Protein AF-A0A968WK63-F1 (afdb_monomer)

Foldseek 3Di:
DDDDPPPPPPDPPVVVVVVVVLVVVLVVQLVVQLVVVVCCCVPPVVDDDDPVVSVVSSVVSSVVSVVVVVVVVVVVVVVVVVVVVVVVVVVVVVVLVVLVLCLLLDDPVVLVVLLVVLLVVCVVPPVVVSVVSVVLVCLLVVLSVVLSPPQKDWPVSLVSNLVSLQSSVCSVQVNLEAEAEPDDPVRRPDIDGRCPNVLVSCQCVQFADADPVRRWYWYWDDDPVPDTDTDTDDHGDPDGDVVSVVSVVSRQSSCVVVHPDTDDDDDDPPDPPD

Mean predicted aligned error: 13.88 Å

Secondary structure (DSSP, 8-state):
-----TTS---HHHHHHHHHHHHHHHHHHHHHHHHHHHHHIIIII-SPPPHHHHHHHHHHHHHHHHHHHHHHHHHHHHHHHHHHHHHHHHHHHHHHHHHHHHHHH---HHHHHHHHHHHHHHHHH-HHHHHHHHHHHHHHHHHHHHTTS-S-EEHHHHHHHHHHHHHHHHHHTTT-EEEEE---GGGTT-EE-TTHHHHHHHHHHHHB--BTTB-EEEEEEEETTTEEEEEE---B-SS--HHHHHHHHHHHHHHHHH-SS-------SS----

pLDDT: mean 76.32, std 12.74, range [30.25, 90.69]

Nearest PDB structures (foldseek):
  6swk-assembly1_A-2  TM=6.214E-01  e=1.872E-02  Geobacillus stearothermophilus
  6swj-assembly1_A-2  TM=5.484E-01  e=1.011E-02  Geobacillus stearothermophilus

Structure (mmCIF, N/CA/C/O backbone):
data_AF-A0A968WK63-F1
#
_entry.id   AF-A0A968WK63-F1
#
loop_
_atom_site.group_PDB
_atom_site.id
_atom_site.type_symbol
_atom_site.label_atom_id
_atom_site.label_alt_id
_atom_site.label_comp_id
_atom_site.label_asym_id
_atom_site.label_entity_id
_atom_site.label_seq_id
_atom_site.pdbx_PDB_ins_code
_atom_site.Cartn_x
_atom_site.Cartn_y
_atom_site.Cartn_z
_atom_site.occupancy
_atom_site.B_iso_or_equiv
_atom_site.auth_seq_id
_atom_site.auth_comp_id
_atom_site.auth_asym_id
_atom_site.auth_atom_id
_atom_site.pdbx_PDB_model_num
ATOM 1 N N . LEU A 1 1 ? 14.638 28.463 -5.932 1.00 30.88 1 LEU A N 1
ATOM 2 C CA . LEU A 1 1 ? 14.275 27.212 -6.631 1.00 30.88 1 LEU A CA 1
ATOM 3 C C . LEU A 1 1 ? 14.606 27.402 -8.107 1.00 30.88 1 LEU A C 1
ATOM 5 O O . LEU A 1 1 ? 13.917 28.158 -8.778 1.00 30.88 1 LEU A O 1
ATOM 9 N N . ILE A 1 2 ? 15.731 26.855 -8.572 1.00 32.09 2 ILE A N 1
ATOM 10 C CA . ILE A 1 2 ? 16.158 26.968 -9.974 1.00 32.09 2 ILE A CA 1
ATOM 11 C C . ILE A 1 2 ? 15.624 25.726 -10.682 1.00 32.09 2 ILE A C 1
ATOM 13 O O . ILE A 1 2 ? 16.137 24.630 -10.482 1.00 32.09 2 ILE A O 1
ATOM 17 N N . VAL A 1 3 ? 14.548 25.894 -11.446 1.00 34.84 3 VAL A N 1
ATOM 18 C CA . VAL A 1 3 ? 13.986 24.839 -12.294 1.00 34.84 3 VAL A CA 1
ATOM 19 C C . VAL A 1 3 ? 14.767 24.865 -13.605 1.00 34.84 3 VAL A C 1
ATOM 21 O O . VAL A 1 3 ? 14.648 25.805 -14.390 1.00 34.84 3 VAL A O 1
ATOM 24 N N . THR A 1 4 ? 15.630 23.874 -13.817 1.00 37.16 4 THR A N 1
ATOM 25 C CA . THR A 1 4 ? 16.412 23.729 -15.047 1.00 37.16 4 THR A CA 1
ATOM 26 C C . THR A 1 4 ? 15.510 23.276 -16.200 1.00 37.16 4 THR A C 1
ATOM 28 O O . THR A 1 4 ? 14.956 22.181 -16.206 1.00 37.16 4 THR A O 1
ATOM 31 N N . LEU A 1 5 ? 15.382 24.140 -17.208 1.00 44.47 5 LEU A N 1
ATOM 32 C CA . LEU A 1 5 ? 14.623 23.960 -18.455 1.00 44.47 5 LEU A CA 1
ATOM 33 C C . LEU A 1 5 ? 15.388 23.127 -19.509 1.00 44.47 5 LEU A C 1
ATOM 35 O O . LEU A 1 5 ? 15.258 23.360 -20.706 1.00 44.47 5 LEU A O 1
ATOM 39 N N . ASP A 1 6 ? 16.208 22.162 -19.089 1.00 43.03 6 ASP A N 1
ATOM 40 C CA . ASP A 1 6 ? 17.199 21.535 -19.985 1.00 43.03 6 ASP A CA 1
ATOM 41 C C . ASP A 1 6 ? 16.683 20.286 -20.732 1.00 43.03 6 ASP A C 1
ATOM 43 O O . ASP A 1 6 ? 17.389 19.680 -21.531 1.00 43.03 6 ASP A O 1
ATOM 47 N N . LYS A 1 7 ? 15.421 19.882 -20.517 1.00 41.75 7 LYS A N 1
ATOM 48 C CA . LYS A 1 7 ? 14.860 18.646 -21.107 1.00 41.75 7 LYS A CA 1
ATOM 49 C C . LYS A 1 7 ? 13.927 18.825 -22.310 1.00 41.75 7 LYS A C 1
ATOM 51 O O . LYS A 1 7 ? 13.413 17.830 -22.811 1.00 41.75 7 LYS A O 1
ATOM 56 N N . LEU A 1 8 ? 13.725 20.045 -22.819 1.00 40.66 8 LEU A N 1
ATOM 57 C CA . LEU A 1 8 ? 12.784 20.301 -23.930 1.00 40.66 8 LEU A CA 1
ATOM 58 C C . LEU A 1 8 ? 13.423 20.700 -25.269 1.00 40.66 8 LEU A C 1
ATOM 60 O O . LEU A 1 8 ? 12.706 20.912 -26.245 1.00 40.66 8 LEU A O 1
ATOM 64 N N . GLN A 1 9 ? 14.753 20.722 -25.379 1.00 43.16 9 GLN A N 1
ATOM 65 C CA . GLN A 1 9 ? 15.425 20.797 -26.680 1.00 43.16 9 GLN A CA 1
ATOM 66 C C . GLN A 1 9 ? 15.787 19.393 -27.167 1.00 43.16 9 GLN A C 1
ATOM 68 O O . GLN A 1 9 ? 16.949 18.998 -27.191 1.00 43.16 9 GLN A O 1
ATOM 73 N N . VAL A 1 10 ? 14.778 18.628 -27.591 1.00 47.03 10 VAL A N 1
ATOM 74 C CA . VAL A 1 10 ? 15.002 17.419 -28.395 1.00 47.03 10 VAL A CA 1
ATOM 75 C C . VAL A 1 10 ? 15.554 17.851 -29.762 1.00 47.03 10 VAL A C 1
ATOM 77 O O . VAL A 1 10 ? 14.833 18.080 -30.727 1.00 47.03 10 VAL A O 1
ATOM 80 N N . ASP A 1 11 ? 16.870 18.047 -29.808 1.00 52.66 11 ASP A N 1
ATOM 81 C CA . ASP A 1 11 ? 17.770 17.459 -30.795 1.00 52.66 11 ASP A CA 1
ATOM 82 C C . ASP A 1 11 ? 17.414 17.596 -32.292 1.00 52.66 11 ASP A C 1
ATOM 84 O O . ASP A 1 11 ? 17.740 16.714 -33.093 1.00 52.66 11 ASP A O 1
ATOM 88 N N . ARG A 1 12 ? 16.869 18.739 -32.739 1.00 52.25 12 ARG A N 1
ATOM 89 C CA . ARG A 1 12 ? 16.806 19.057 -34.187 1.00 52.25 12 ARG A CA 1
ATOM 90 C C . ARG A 1 12 ? 18.184 18.956 -34.864 1.00 52.25 12 ARG A C 1
ATOM 92 O O . ARG A 1 12 ? 18.275 18.577 -36.027 1.00 52.25 12 ARG A O 1
ATOM 99 N N . LEU A 1 13 ? 19.262 19.213 -34.117 1.00 52.59 13 LEU A N 1
ATOM 100 C CA . LEU A 1 13 ? 20.642 19.057 -34.585 1.00 52.59 13 LEU A CA 1
ATOM 101 C C . LEU A 1 13 ? 21.092 17.585 -34.693 1.00 52.59 13 LEU A C 1
ATOM 103 O O . LEU A 1 13 ? 21.887 17.271 -35.578 1.00 52.59 13 LEU A O 1
ATOM 107 N N . LYS A 1 14 ? 20.585 16.650 -33.866 1.00 55.16 14 LYS A N 1
ATOM 108 C CA . LYS A 1 14 ? 20.925 15.215 -34.013 1.00 55.16 14 LYS A CA 1
ATOM 109 C C . LYS A 1 14 ? 20.165 14.559 -35.164 1.00 55.16 14 LYS A C 1
ATOM 111 O O . LYS A 1 14 ? 20.712 13.652 -35.786 1.00 55.16 14 LYS A O 1
ATOM 116 N N . ALA A 1 15 ? 18.969 15.051 -35.497 1.00 58.28 15 ALA A N 1
ATOM 117 C CA . ALA A 1 15 ? 18.207 14.575 -36.652 1.00 58.28 15 ALA A CA 1
ATOM 118 C C . ALA A 1 15 ? 18.953 14.784 -37.984 1.00 58.28 15 ALA A C 1
ATOM 120 O O . ALA A 1 15 ? 18.839 13.944 -38.867 1.00 58.28 15 ALA A O 1
ATOM 121 N N . TYR A 1 16 ? 19.764 15.846 -38.109 1.00 62.69 16 TYR A N 1
ATOM 122 C CA . TYR A 1 16 ? 20.596 16.092 -39.298 1.00 62.69 16 TYR A CA 1
ATOM 123 C C . TYR A 1 16 ? 21.956 15.371 -39.258 1.00 62.69 16 TYR A C 1
ATOM 125 O O . TYR A 1 16 ? 22.542 15.082 -40.299 1.00 62.69 16 TYR A O 1
ATOM 133 N N . ARG A 1 17 ? 22.463 15.018 -38.068 1.00 69.00 17 ARG A N 1
ATOM 134 C CA . ARG A 1 17 ? 23.754 14.319 -37.921 1.00 69.00 17 ARG A CA 1
ATOM 135 C C . ARG A 1 17 ? 23.750 12.911 -38.510 1.00 69.00 17 ARG A C 1
ATOM 137 O O . ARG A 1 17 ? 24.723 12.535 -39.151 1.00 69.00 17 ARG A O 1
ATOM 144 N N . ILE A 1 18 ? 22.671 12.158 -38.308 1.00 70.69 18 ILE A N 1
ATOM 145 C CA . ILE A 1 18 ? 22.546 10.777 -38.794 1.00 70.69 18 ILE A CA 1
ATOM 146 C C . ILE A 1 18 ? 22.539 10.711 -40.336 1.00 70.69 18 ILE A C 1
ATOM 148 O O . ILE A 1 18 ? 23.391 10.013 -40.884 1.00 70.69 18 ILE A O 1
ATOM 152 N N . PRO A 1 19 ? 21.681 11.456 -41.068 1.00 70.06 19 PRO A N 1
ATOM 153 C CA . PRO A 1 19 ? 21.727 11.457 -42.529 1.00 70.06 19 PRO A CA 1
ATOM 154 C C . PRO A 1 19 ? 23.043 12.029 -43.068 1.00 70.06 19 PRO A C 1
ATOM 156 O O . PRO A 1 19 ? 23.573 11.501 -44.042 1.00 70.06 19 PRO A O 1
ATOM 159 N N . ALA A 1 20 ? 23.629 13.039 -42.414 1.00 75.31 20 ALA A N 1
ATOM 160 C CA . ALA A 1 20 ? 24.934 13.567 -42.809 1.00 75.31 20 ALA A CA 1
ATOM 161 C C . ALA A 1 20 ? 26.051 12.516 -42.681 1.00 75.31 20 ALA A C 1
ATOM 163 O O . ALA A 1 20 ? 26.860 12.371 -43.594 1.00 75.31 20 ALA A O 1
ATOM 164 N N . GLN A 1 21 ? 26.077 11.740 -41.592 1.00 76.50 21 GLN A N 1
ATOM 165 C CA . GLN A 1 21 ? 27.038 10.647 -41.420 1.00 76.50 21 GLN A CA 1
ATOM 166 C C . GLN A 1 21 ? 26.878 9.567 -42.495 1.00 76.50 21 GLN A C 1
ATOM 168 O O . GLN A 1 21 ? 27.887 9.096 -43.002 1.00 76.50 21 GLN A O 1
ATOM 173 N N . ILE A 1 22 ? 25.646 9.235 -42.893 1.00 70.81 22 ILE A N 1
ATOM 174 C CA . ILE A 1 22 ? 25.362 8.239 -43.942 1.00 70.81 22 ILE A CA 1
ATOM 175 C C . ILE A 1 22 ? 25.876 8.700 -45.306 1.00 70.81 22 ILE A C 1
ATOM 177 O O . ILE A 1 22 ? 26.517 7.936 -46.026 1.00 70.81 22 ILE A O 1
ATOM 181 N N . VAL A 1 23 ? 25.622 9.958 -45.667 1.00 75.06 23 VAL A N 1
ATOM 182 C CA . VAL A 1 23 ? 26.120 10.511 -46.934 1.00 75.06 23 VAL A CA 1
ATOM 183 C C . VAL A 1 23 ? 27.648 10.501 -46.942 1.00 75.06 23 VAL A C 1
ATOM 185 O O . VAL A 1 23 ? 28.255 10.099 -47.930 1.00 75.06 23 VAL A O 1
ATOM 188 N N . ILE A 1 24 ? 28.276 10.866 -45.822 1.00 80.88 24 ILE A N 1
ATOM 189 C CA . ILE A 1 24 ? 29.735 10.875 -45.688 1.00 80.88 24 ILE A CA 1
ATOM 190 C C . ILE A 1 24 ? 30.312 9.455 -45.787 1.00 80.88 24 ILE A C 1
ATOM 192 O O . ILE A 1 24 ? 31.234 9.237 -46.569 1.00 80.88 24 ILE A O 1
ATOM 196 N N . THR A 1 25 ? 29.774 8.472 -45.057 1.00 77.69 25 THR A N 1
ATOM 197 C CA . THR A 1 25 ? 30.276 7.087 -45.100 1.00 77.69 25 THR A CA 1
ATOM 198 C C . THR A 1 25 ? 30.035 6.437 -46.459 1.00 77.69 25 THR A C 1
ATOM 200 O O . THR A 1 25 ? 30.922 5.750 -46.967 1.00 77.69 25 THR A O 1
ATOM 203 N N . SER A 1 26 ? 28.892 6.708 -47.094 1.00 74.00 26 SER A N 1
ATOM 204 C CA . SER A 1 26 ? 28.601 6.241 -48.449 1.00 74.00 26 SER A CA 1
ATOM 205 C C . SER A 1 26 ? 29.580 6.842 -49.462 1.00 74.00 26 SER A C 1
ATOM 207 O O . SER A 1 26 ? 30.178 6.095 -50.235 1.00 74.00 26 SER A O 1
ATOM 209 N N . CYS A 1 27 ? 29.828 8.156 -49.419 1.00 77.12 27 CYS A N 1
ATOM 210 C CA . CYS A 1 27 ? 30.809 8.814 -50.289 1.00 77.12 27 CYS A CA 1
ATOM 211 C C . CYS A 1 27 ? 32.229 8.268 -50.087 1.00 77.12 27 CYS A C 1
ATOM 213 O O . CYS A 1 27 ? 32.928 8.006 -51.065 1.00 77.12 27 CYS A O 1
ATOM 215 N N . ILE A 1 28 ? 32.643 8.045 -48.834 1.00 81.56 28 ILE A N 1
ATOM 216 C CA . ILE A 1 28 ? 33.957 7.467 -48.516 1.00 81.56 28 ILE A CA 1
ATOM 217 C C . ILE A 1 28 ? 34.064 6.035 -49.056 1.00 81.56 28 ILE A C 1
ATOM 219 O O . ILE A 1 28 ? 35.080 5.689 -49.656 1.00 81.56 28 ILE A O 1
ATOM 223 N N . SER A 1 29 ? 33.020 5.215 -48.893 1.00 75.88 29 SER A N 1
ATOM 224 C CA . SER A 1 29 ? 33.020 3.827 -49.373 1.00 75.88 29 SER A CA 1
ATOM 225 C C . SER A 1 29 ? 33.127 3.736 -50.899 1.00 75.88 29 SER A C 1
ATOM 227 O O . SER A 1 29 ? 33.959 2.991 -51.409 1.00 75.88 29 SER A O 1
ATOM 229 N N . VAL A 1 30 ? 32.367 4.558 -51.632 1.00 76.25 30 VAL A N 1
ATOM 230 C CA . VAL A 1 30 ? 32.420 4.613 -53.101 1.00 76.25 30 VAL A CA 1
ATOM 231 C C . VAL A 1 30 ? 33.777 5.140 -53.573 1.00 76.25 30 VAL A C 1
ATOM 233 O O . VAL A 1 30 ? 34.368 4.578 -54.494 1.00 76.25 30 VAL A O 1
ATOM 236 N N . GLY A 1 31 ? 34.316 6.170 -52.910 1.00 78.69 31 GLY A N 1
ATOM 237 C CA . GLY A 1 31 ? 35.642 6.710 -53.214 1.00 78.69 31 GLY A CA 1
ATOM 238 C C . GLY A 1 31 ? 36.759 5.678 -53.037 1.00 78.69 31 GLY A C 1
ATOM 239 O O . GLY A 1 31 ? 37.590 5.516 -53.929 1.00 78.69 31 GLY A O 1
ATOM 240 N N . LEU A 1 32 ? 36.749 4.927 -51.930 1.00 80.56 32 LEU A N 1
ATOM 241 C CA . LEU A 1 32 ? 37.717 3.854 -51.676 1.00 80.56 32 LEU A CA 1
ATOM 242 C C . LEU A 1 32 ? 37.637 2.739 -52.723 1.00 80.56 32 LEU A C 1
ATOM 244 O O . LEU A 1 32 ? 38.673 2.263 -53.185 1.00 80.56 32 LEU A O 1
ATOM 248 N N . VAL A 1 33 ? 36.427 2.352 -53.132 1.00 75.56 33 VAL A N 1
ATOM 249 C CA . VAL A 1 33 ? 36.215 1.328 -54.166 1.00 75.56 33 VAL A CA 1
ATOM 250 C C . VAL A 1 33 ? 36.764 1.782 -55.521 1.00 75.56 33 VAL A C 1
ATOM 252 O O . VAL A 1 33 ? 37.459 1.012 -56.181 1.00 75.56 33 VAL A O 1
ATOM 255 N N . LEU A 1 34 ? 36.517 3.033 -55.924 1.00 75.38 34 LEU A N 1
ATOM 256 C CA . LEU A 1 34 ? 37.029 3.581 -57.186 1.00 75.38 34 LEU A CA 1
ATOM 257 C C . LEU A 1 34 ? 38.561 3.669 -57.202 1.00 75.38 34 LEU A C 1
ATOM 259 O O . LEU A 1 34 ? 39.189 3.315 -58.200 1.00 75.38 34 LEU A O 1
ATOM 263 N N . ILE A 1 35 ? 39.168 4.094 -56.089 1.00 79.50 35 ILE A N 1
ATOM 264 C CA . ILE A 1 35 ? 40.629 4.132 -55.937 1.00 79.50 35 ILE A CA 1
ATOM 265 C C . ILE A 1 35 ? 41.205 2.710 -55.997 1.00 79.50 35 ILE A C 1
ATOM 267 O O . ILE A 1 35 ? 42.174 2.475 -56.717 1.00 79.50 35 ILE A O 1
ATOM 271 N N . GLY A 1 36 ? 40.587 1.753 -55.298 1.00 77.06 36 GLY A N 1
ATOM 272 C CA . GLY A 1 36 ? 40.996 0.347 -55.314 1.00 77.06 36 GLY A CA 1
ATOM 273 C C . GLY A 1 36 ? 40.916 -0.280 -56.707 1.00 77.06 36 GLY A C 1
ATOM 274 O O . GLY A 1 36 ? 41.866 -0.930 -57.137 1.00 77.06 36 GLY A O 1
ATOM 275 N N . LEU A 1 37 ? 39.830 -0.024 -57.446 1.00 73.44 37 LEU A N 1
ATOM 276 C CA . LEU A 1 37 ? 39.678 -0.452 -58.841 1.00 73.44 37 LEU A CA 1
ATOM 277 C C . LEU A 1 37 ? 40.750 0.174 -59.740 1.00 73.44 37 LEU A C 1
ATOM 279 O O . LEU A 1 37 ? 41.368 -0.538 -60.526 1.00 73.44 37 LEU A O 1
ATOM 283 N N . SER A 1 38 ? 41.012 1.476 -59.596 1.00 72.25 38 SER A N 1
ATOM 284 C CA . SER A 1 38 ? 42.045 2.177 -60.369 1.00 72.25 38 SER A CA 1
ATOM 285 C C . SER A 1 38 ? 43.430 1.551 -60.167 1.00 72.25 38 SER A C 1
ATOM 287 O O . SER A 1 38 ? 44.111 1.213 -61.136 1.00 72.25 38 SER A O 1
ATOM 289 N N . ILE A 1 39 ? 43.810 1.292 -58.910 1.00 76.44 39 ILE A N 1
ATOM 290 C CA . ILE A 1 39 ? 45.082 0.644 -58.565 1.00 76.44 39 ILE A CA 1
ATOM 291 C C . ILE A 1 39 ? 45.129 -0.790 -59.105 1.00 76.44 39 ILE A C 1
ATOM 293 O O . ILE A 1 39 ? 46.132 -1.186 -59.695 1.00 76.44 39 ILE A O 1
ATOM 297 N N . TYR A 1 40 ? 44.051 -1.563 -58.942 1.00 74.56 40 TYR A N 1
ATOM 298 C CA . TYR A 1 40 ? 43.975 -2.948 -59.410 1.00 74.56 40 TYR A CA 1
ATOM 299 C C . TYR A 1 40 ? 44.155 -3.053 -60.930 1.00 74.56 40 TYR A C 1
ATOM 301 O O . TYR A 1 40 ? 44.975 -3.841 -61.402 1.00 74.56 40 TYR A O 1
ATOM 309 N N . PHE A 1 41 ? 43.451 -2.224 -61.702 1.00 70.69 41 PHE A N 1
ATOM 310 C CA . PHE A 1 41 ? 43.567 -2.227 -63.159 1.00 70.69 41 P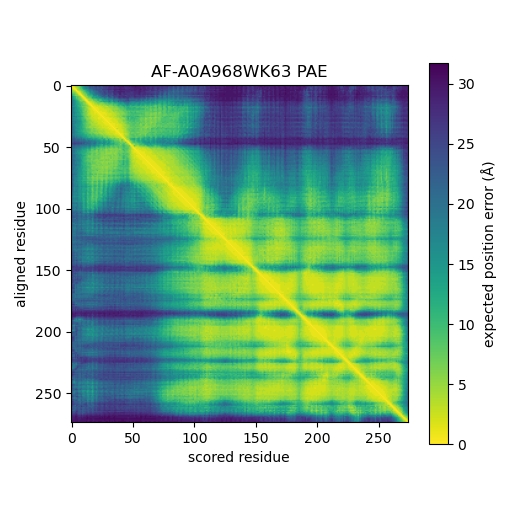HE A CA 1
ATOM 311 C C . PHE A 1 41 ? 44.934 -1.723 -63.642 1.00 70.69 41 PHE A C 1
ATOM 313 O O . PHE A 1 41 ? 45.526 -2.333 -64.535 1.00 70.69 41 PHE A O 1
ATOM 320 N N . GLN A 1 42 ? 45.471 -0.669 -63.017 1.00 70.38 42 GLN A N 1
ATOM 321 C CA . GLN A 1 42 ? 46.762 -0.094 -63.394 1.00 70.38 42 GLN A CA 1
ATOM 322 C C . GLN A 1 42 ? 47.942 -1.028 -63.079 1.00 70.38 42 GLN A C 1
ATOM 324 O O . GLN A 1 42 ? 48.847 -1.149 -63.902 1.00 70.38 42 GLN A O 1
ATOM 329 N N . TYR A 1 43 ? 47.941 -1.692 -61.917 1.00 71.94 43 TYR A N 1
ATOM 330 C CA . TYR A 1 43 ? 49.080 -2.500 -61.460 1.00 71.94 43 TYR A CA 1
ATOM 331 C C . TYR A 1 43 ? 48.961 -4.000 -61.751 1.00 71.94 43 TYR A C 1
ATOM 333 O O . TYR A 1 43 ? 49.985 -4.638 -61.978 1.00 71.94 43 TYR A O 1
ATOM 341 N N . SER A 1 44 ? 47.756 -4.584 -61.741 1.00 67.38 44 SER A N 1
ATOM 342 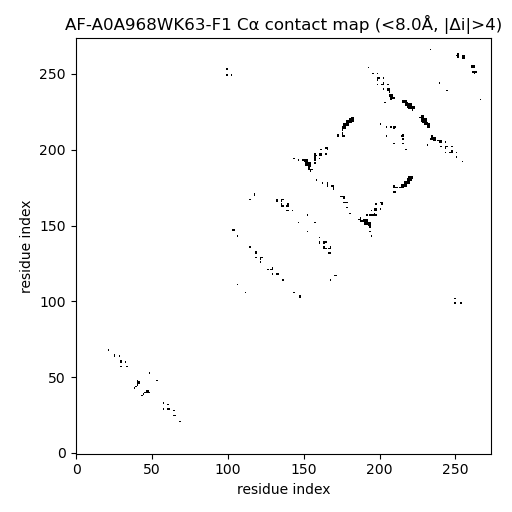C CA . SER A 1 44 ? 47.591 -6.043 -61.866 1.00 67.38 44 SER A CA 1
ATOM 343 C C . SER A 1 44 ? 47.308 -6.517 -63.290 1.00 67.38 44 SER A C 1
ATOM 345 O O . SER A 1 44 ? 47.658 -7.647 -63.619 1.00 67.38 44 SER A O 1
ATOM 347 N N . LEU A 1 45 ? 46.644 -5.702 -64.114 1.00 63.81 45 LEU A N 1
ATOM 348 C CA . LEU A 1 45 ? 46.192 -6.099 -65.456 1.00 63.81 45 LEU A CA 1
ATOM 349 C C . LEU A 1 45 ? 46.909 -5.349 -66.585 1.00 63.81 45 LEU A C 1
ATOM 351 O O . LEU A 1 45 ? 46.912 -5.836 -67.711 1.00 63.81 45 LEU A O 1
ATOM 355 N N . GLY A 1 46 ? 47.523 -4.192 -66.310 1.00 61.59 46 GLY A N 1
ATOM 356 C CA . GLY A 1 46 ? 48.256 -3.407 -67.313 1.00 61.59 46 GLY A CA 1
ATOM 357 C C . GLY A 1 46 ? 47.373 -2.804 -68.418 1.00 61.59 46 GLY A C 1
ATOM 358 O O . GLY A 1 46 ? 47.897 -2.322 -69.420 1.00 61.59 46 GLY A O 1
ATOM 359 N N . PHE A 1 47 ? 46.047 -2.811 -68.239 1.00 63.94 47 PHE A N 1
ATOM 360 C CA . PHE A 1 47 ? 45.052 -2.261 -69.163 1.00 63.94 47 PHE A CA 1
ATOM 361 C C . PHE A 1 47 ? 44.213 -1.175 -68.482 1.00 63.94 47 PHE A C 1
ATOM 363 O O . PHE A 1 47 ? 43.912 -1.260 -67.292 1.00 63.94 47 PHE A O 1
ATOM 370 N N . SER A 1 48 ? 43.784 -0.172 -69.256 1.00 62.94 48 SER A N 1
ATOM 371 C CA . SER A 1 48 ? 42.759 0.773 -68.807 1.00 62.94 48 SER A CA 1
ATOM 372 C C . SER A 1 48 ? 41.379 0.108 -68.920 1.00 62.94 48 SER A C 1
ATOM 374 O O . SER A 1 48 ? 41.065 -0.436 -69.984 1.00 62.94 48 SER A O 1
ATOM 376 N N . PRO A 1 49 ? 40.563 0.102 -67.854 1.00 63.59 49 PRO A N 1
ATOM 377 C CA . PRO A 1 49 ? 39.240 -0.501 -67.895 1.00 63.59 49 PRO A CA 1
ATOM 378 C C . PRO A 1 49 ? 38.345 0.240 -68.894 1.00 63.59 49 PRO A C 1
ATOM 380 O O . PRO A 1 49 ? 38.325 1.471 -68.941 1.00 63.59 49 PRO A O 1
ATOM 383 N N . SER A 1 50 ? 37.583 -0.513 -69.692 1.00 70.50 50 SER A N 1
ATOM 384 C CA . SER A 1 50 ? 36.574 0.071 -70.581 1.00 70.50 50 SER A CA 1
ATOM 385 C C . SER A 1 50 ? 35.542 0.836 -69.751 1.00 70.50 50 SER A C 1
ATOM 387 O O . SER A 1 50 ? 35.134 0.368 -68.685 1.00 70.50 50 SER A O 1
ATOM 389 N N . SER A 1 51 ? 35.083 1.993 -70.240 1.00 71.44 51 SER A N 1
ATOM 390 C CA . SER A 1 51 ? 34.146 2.868 -69.518 1.00 71.44 51 SER A CA 1
ATOM 391 C C . SER A 1 51 ? 32.889 2.130 -69.043 1.00 71.44 51 SER A C 1
ATOM 393 O O . SER A 1 51 ? 32.345 2.457 -67.993 1.00 71.44 51 SER A O 1
ATOM 395 N N . LEU A 1 52 ? 32.463 1.099 -69.778 1.00 74.19 52 LEU A N 1
ATOM 396 C CA . LEU A 1 52 ? 31.291 0.284 -69.458 1.00 74.19 52 LEU A CA 1
ATOM 397 C C . LEU A 1 52 ? 31.515 -0.603 -68.216 1.00 74.19 52 LEU A C 1
ATOM 399 O O . LEU A 1 52 ? 30.663 -0.644 -67.336 1.00 74.19 52 LEU A O 1
ATOM 403 N N . GLN A 1 53 ? 32.696 -1.215 -68.076 1.00 75.25 53 GLN A N 1
ATOM 404 C CA . GLN A 1 53 ? 33.033 -2.067 -66.924 1.00 75.25 53 GLN A CA 1
ATOM 405 C C . GLN A 1 53 ? 33.145 -1.254 -65.629 1.00 75.25 53 GLN A C 1
ATOM 407 O O . GLN A 1 53 ? 32.688 -1.691 -64.575 1.00 75.25 53 GLN A O 1
ATOM 412 N N . ILE A 1 54 ? 33.706 -0.040 -65.700 1.00 74.19 54 ILE A N 1
ATOM 413 C CA . ILE A 1 54 ? 33.779 0.870 -64.545 1.00 74.19 54 ILE A CA 1
ATOM 414 C C . ILE A 1 54 ? 32.369 1.198 -64.044 1.00 74.19 54 ILE A C 1
ATOM 416 O O . ILE A 1 54 ? 32.124 1.190 -62.836 1.00 74.19 54 ILE A O 1
ATOM 420 N N . VAL A 1 55 ? 31.436 1.459 -64.963 1.00 77.62 55 VAL A N 1
ATOM 421 C CA . VAL A 1 55 ? 30.041 1.767 -64.630 1.00 77.62 55 VAL A CA 1
ATOM 422 C C . VAL A 1 55 ? 29.345 0.561 -63.994 1.00 77.62 55 VAL A C 1
ATOM 424 O O . VAL A 1 55 ? 28.715 0.727 -62.952 1.00 77.62 55 VAL A O 1
ATOM 427 N N . GLU A 1 56 ? 29.508 -0.647 -64.539 1.00 79.94 56 GLU A N 1
ATOM 428 C CA . GLU A 1 56 ? 28.929 -1.876 -63.969 1.00 79.94 56 GLU A CA 1
ATOM 429 C C . GLU A 1 56 ? 29.409 -2.136 -62.535 1.00 79.94 56 GLU A C 1
ATOM 431 O O . GLU A 1 56 ? 28.588 -2.305 -61.628 1.00 79.94 56 GLU A O 1
ATOM 436 N N . PHE A 1 57 ? 30.725 -2.088 -62.292 1.00 77.19 57 PHE A N 1
ATOM 437 C CA . PHE A 1 57 ? 31.270 -2.259 -60.943 1.00 77.19 57 PHE A CA 1
ATOM 438 C C . PHE A 1 57 ? 30.787 -1.161 -59.993 1.00 77.19 57 PHE A C 1
ATOM 440 O O . PHE A 1 57 ? 30.378 -1.453 -58.869 1.00 77.19 57 PHE A O 1
ATOM 447 N N . THR A 1 58 ? 30.765 0.094 -60.449 1.00 77.19 58 THR A N 1
ATOM 448 C CA . THR A 1 58 ? 30.291 1.221 -59.632 1.00 77.19 58 THR A CA 1
ATOM 449 C C . THR A 1 58 ? 28.837 1.028 -59.204 1.00 77.19 58 THR A C 1
ATOM 451 O O . THR A 1 58 ? 28.514 1.248 -58.038 1.00 77.19 58 THR A O 1
ATOM 454 N N . ILE A 1 59 ? 27.967 0.560 -60.105 1.00 81.75 59 ILE A N 1
ATOM 455 C CA . ILE A 1 59 ? 26.556 0.291 -59.797 1.00 81.75 59 ILE A CA 1
ATOM 456 C C . ILE A 1 59 ? 26.428 -0.840 -58.768 1.00 81.75 59 ILE A C 1
ATOM 458 O O . ILE A 1 59 ? 25.705 -0.679 -57.784 1.00 81.75 59 ILE A O 1
ATOM 462 N N . ILE A 1 60 ? 27.151 -1.952 -58.939 1.00 83.75 60 ILE A N 1
ATOM 463 C CA . ILE A 1 60 ? 27.096 -3.098 -58.011 1.00 83.75 60 ILE A CA 1
ATOM 464 C C . ILE A 1 60 ? 27.516 -2.683 -56.593 1.00 83.75 60 ILE A C 1
ATOM 466 O O . ILE A 1 60 ? 26.828 -3.001 -55.616 1.00 83.75 60 ILE A O 1
ATOM 470 N N . PHE A 1 61 ? 28.617 -1.939 -56.461 1.00 77.62 61 PHE A N 1
ATOM 471 C CA . PHE A 1 61 ? 29.097 -1.481 -55.157 1.00 77.62 61 PHE A CA 1
ATOM 472 C C . PHE A 1 61 ? 28.186 -0.424 -54.532 1.00 77.62 61 PHE A C 1
ATOM 474 O O . PHE A 1 61 ? 27.972 -0.458 -53.321 1.00 77.62 61 PHE A O 1
ATOM 481 N N . LEU A 1 62 ? 27.589 0.461 -55.336 1.00 78.81 62 LEU A N 1
ATOM 482 C CA . LEU A 1 62 ? 26.623 1.449 -54.855 1.00 78.81 62 LEU A CA 1
ATOM 483 C C . LEU A 1 62 ? 25.364 0.768 -54.306 1.00 78.81 62 LEU A C 1
ATOM 485 O O . LEU A 1 62 ? 24.923 1.097 -53.205 1.00 78.81 62 LEU A O 1
ATOM 489 N N . VAL A 1 63 ? 24.826 -0.227 -55.018 1.00 83.56 63 VAL A N 1
ATOM 490 C CA . VAL A 1 63 ? 23.664 -1.009 -54.561 1.00 83.56 63 VAL A CA 1
ATOM 491 C C . VAL A 1 63 ? 23.990 -1.784 -53.283 1.00 83.56 63 VAL A C 1
ATOM 493 O O . VAL A 1 63 ? 23.200 -1.780 -52.339 1.00 83.56 63 VAL A O 1
ATOM 496 N N . THR A 1 64 ? 25.171 -2.399 -53.207 1.00 82.50 64 THR A N 1
ATOM 497 C CA . THR A 1 64 ? 25.600 -3.157 -52.019 1.00 82.50 64 THR A CA 1
ATOM 498 C C . THR A 1 64 ? 25.785 -2.243 -50.804 1.00 82.50 64 THR A C 1
ATOM 500 O O . THR A 1 64 ? 25.311 -2.559 -49.712 1.00 82.50 64 THR A O 1
ATOM 503 N N . ALA A 1 65 ? 26.409 -1.074 -50.985 1.00 79.44 65 ALA A N 1
ATOM 504 C CA . ALA A 1 65 ? 26.555 -0.070 -49.933 1.00 79.44 65 ALA A CA 1
ATOM 505 C C . ALA A 1 65 ? 25.194 0.472 -49.474 1.00 79.44 65 ALA A C 1
ATOM 507 O O . ALA A 1 65 ? 24.967 0.649 -48.276 1.00 79.44 65 ALA A O 1
ATOM 508 N N . PHE A 1 66 ? 24.265 0.694 -50.406 1.00 80.88 66 PHE A N 1
ATOM 509 C CA . PHE A 1 66 ? 22.908 1.117 -50.081 1.00 80.88 66 PHE A CA 1
ATOM 510 C C . PHE A 1 66 ? 22.174 0.066 -49.236 1.00 80.88 66 PHE A C 1
ATOM 512 O O . PHE A 1 66 ? 21.653 0.397 -48.171 1.00 80.88 66 PHE A O 1
ATOM 519 N N . LEU A 1 67 ? 22.203 -1.207 -49.646 1.00 84.88 67 LEU A N 1
ATOM 520 C CA . LEU A 1 67 ? 21.595 -2.309 -48.892 1.00 84.88 67 LEU A CA 1
ATOM 521 C C . LEU A 1 67 ? 22.188 -2.446 -47.484 1.00 84.88 67 LEU A C 1
ATOM 523 O O . LEU A 1 67 ? 21.438 -2.595 -46.519 1.00 84.88 67 LEU A O 1
ATOM 527 N N . TYR A 1 68 ? 23.513 -2.332 -47.344 1.00 84.56 68 TYR A N 1
ATOM 528 C CA . TYR A 1 68 ? 24.174 -2.357 -46.038 1.00 84.56 68 TYR A CA 1
ATOM 529 C C . TYR A 1 68 ? 23.677 -1.232 -45.118 1.00 84.56 68 TYR A C 1
ATOM 531 O O . TYR A 1 68 ? 23.346 -1.483 -43.959 1.00 84.56 68 TYR A O 1
ATOM 539 N N . ASN A 1 69 ? 23.564 -0.003 -45.634 1.00 80.50 69 ASN A N 1
ATOM 540 C CA . ASN A 1 69 ? 23.063 1.135 -44.858 1.00 80.50 69 ASN A CA 1
ATOM 541 C C . ASN A 1 69 ? 21.601 0.944 -44.426 1.00 80.50 69 ASN A C 1
ATOM 543 O O . ASN A 1 69 ? 21.264 1.233 -43.277 1.00 80.50 69 ASN A O 1
ATOM 547 N N . VAL A 1 70 ? 20.745 0.425 -45.315 1.00 83.62 70 VAL A N 1
ATOM 548 C CA . VAL A 1 70 ? 19.337 0.136 -44.996 1.00 83.62 70 VAL A CA 1
ATOM 549 C C . VAL A 1 70 ? 19.232 -0.913 -43.886 1.00 83.62 70 VAL A C 1
ATOM 551 O O . VAL A 1 70 ? 18.510 -0.699 -42.911 1.00 83.62 70 VAL A O 1
ATOM 554 N N . LEU A 1 71 ? 19.987 -2.013 -43.982 1.00 85.50 71 LEU A N 1
ATOM 555 C CA . LEU A 1 71 ? 19.993 -3.069 -42.963 1.00 85.50 71 LEU A CA 1
ATOM 556 C C . LEU A 1 71 ? 20.535 -2.573 -41.619 1.00 85.50 71 LEU A C 1
ATOM 558 O O . LEU A 1 71 ? 19.915 -2.808 -40.580 1.00 85.50 71 LEU A O 1
ATOM 562 N N . TYR A 1 72 ? 21.652 -1.841 -41.635 1.00 83.69 72 TYR A N 1
ATOM 563 C CA . TYR A 1 72 ? 22.233 -1.243 -40.435 1.00 83.69 72 TYR A CA 1
ATOM 564 C C . TYR A 1 72 ? 21.240 -0.308 -39.736 1.00 83.69 72 TYR A C 1
ATOM 566 O O . TYR A 1 72 ? 21.071 -0.380 -38.518 1.00 83.69 72 TYR A O 1
ATOM 574 N N . PHE A 1 73 ? 20.536 0.535 -40.499 1.00 78.75 73 PHE A N 1
ATOM 575 C CA . PHE A 1 73 ? 19.554 1.461 -39.943 1.00 78.75 73 PHE A CA 1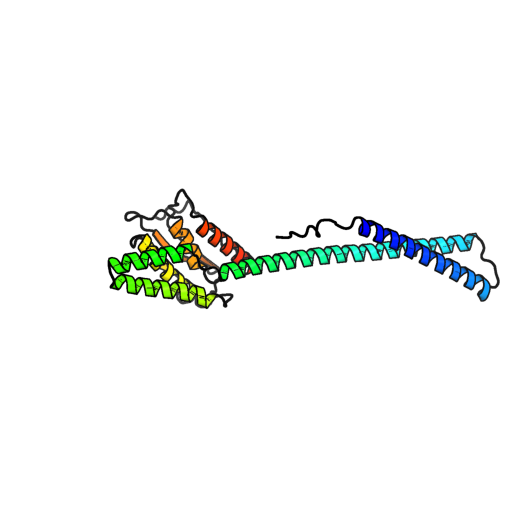
ATOM 576 C C . PHE A 1 73 ? 18.330 0.739 -39.385 1.00 78.75 73 PHE A C 1
ATOM 578 O O . PHE A 1 73 ? 17.892 1.062 -38.283 1.00 78.75 73 PHE A O 1
ATOM 585 N N . SER A 1 74 ? 17.811 -0.259 -40.104 1.00 81.75 74 SER A N 1
ATOM 586 C CA . SER A 1 74 ? 16.703 -1.087 -39.623 1.00 81.75 74 SER A CA 1
ATOM 587 C C . SER A 1 74 ? 17.045 -1.723 -38.276 1.00 81.75 74 SER A C 1
ATOM 589 O O . SER A 1 74 ? 16.261 -1.644 -37.334 1.00 81.75 74 SER A O 1
ATOM 591 N N . HIS A 1 75 ? 18.245 -2.296 -38.158 1.00 82.38 75 HIS A N 1
ATOM 592 C CA . HIS A 1 75 ? 18.726 -2.896 -36.918 1.00 82.38 75 HIS A CA 1
ATOM 593 C C . HIS A 1 75 ? 18.909 -1.855 -35.802 1.00 82.38 75 HIS A C 1
ATOM 595 O O . HIS A 1 75 ? 18.438 -2.050 -34.682 1.00 82.38 75 HIS A O 1
ATOM 601 N N . TYR A 1 76 ? 19.549 -0.721 -36.102 1.00 83.12 76 TYR A N 1
ATOM 602 C CA . TYR A 1 76 ? 19.769 0.357 -35.136 1.00 83.12 76 TYR A CA 1
ATOM 603 C C . TYR A 1 76 ? 18.455 0.950 -34.614 1.00 83.12 76 TYR A C 1
ATOM 605 O O . TYR A 1 76 ? 18.309 1.158 -33.409 1.00 83.12 76 TYR A O 1
ATOM 613 N N . PHE A 1 77 ? 17.489 1.207 -35.500 1.00 79.69 77 PHE A N 1
ATOM 614 C CA . PHE A 1 77 ? 16.200 1.781 -35.127 1.00 79.69 77 PHE A CA 1
ATOM 615 C C . PHE A 1 77 ? 15.385 0.802 -34.281 1.00 79.69 77 PHE A C 1
ATOM 617 O O . PHE A 1 77 ? 14.876 1.194 -33.233 1.00 79.69 77 PHE A O 1
ATOM 624 N N . LEU A 1 78 ? 15.356 -0.478 -34.669 1.00 82.56 78 LEU A N 1
ATOM 625 C CA . LEU A 1 78 ? 14.682 -1.528 -33.908 1.00 82.56 78 LEU A CA 1
ATOM 626 C C . LEU A 1 78 ? 15.284 -1.682 -32.502 1.00 82.56 78 LEU A C 1
ATOM 628 O O . LEU A 1 78 ? 14.556 -1.723 -31.511 1.00 82.56 78 LEU A O 1
ATOM 632 N N . HIS A 1 79 ? 16.616 -1.698 -32.384 1.00 80.44 79 HIS A N 1
ATOM 633 C CA . HIS A 1 79 ? 17.279 -1.739 -31.078 1.00 80.44 79 HIS A CA 1
ATOM 634 C C . HIS A 1 79 ? 17.028 -0.487 -30.245 1.00 80.44 79 HIS A C 1
ATOM 636 O O . HIS A 1 79 ? 16.809 -0.589 -29.037 1.00 80.44 79 HIS A O 1
ATOM 642 N N . LYS A 1 80 ? 17.045 0.696 -30.861 1.00 81.25 80 LYS A N 1
ATOM 643 C CA . LYS A 1 80 ? 16.761 1.946 -30.159 1.00 81.25 80 LYS A CA 1
ATOM 644 C C . LYS A 1 80 ? 15.325 1.982 -29.640 1.00 81.25 80 LYS A C 1
ATOM 646 O O . LYS A 1 80 ? 15.106 2.367 -28.500 1.00 81.25 80 LYS A O 1
ATOM 651 N N . GLU A 1 81 ? 14.353 1.559 -30.440 1.00 80.19 81 GLU A N 1
ATOM 652 C CA . GLU A 1 81 ? 12.954 1.526 -30.015 1.00 80.19 81 GLU A CA 1
ATOM 653 C C . GLU A 1 81 ? 12.744 0.528 -28.868 1.00 80.19 81 GLU A C 1
ATOM 655 O O . GLU A 1 81 ? 12.137 0.874 -27.855 1.00 80.19 81 GLU A O 1
ATOM 660 N N . ASN A 1 82 ? 13.326 -0.671 -28.974 1.00 84.81 82 ASN A N 1
ATOM 661 C CA . ASN A 1 82 ? 13.257 -1.683 -27.919 1.00 84.81 82 ASN A CA 1
ATOM 662 C C . ASN A 1 82 ? 13.936 -1.222 -26.625 1.00 84.81 82 ASN A C 1
ATOM 664 O O . ASN A 1 82 ? 13.384 -1.402 -25.544 1.00 84.81 82 ASN A O 1
ATOM 668 N N . THR A 1 83 ? 15.111 -0.594 -26.712 1.00 86.00 83 THR A N 1
ATOM 669 C CA . THR A 1 83 ? 15.811 -0.080 -25.522 1.00 86.00 83 THR A CA 1
ATOM 670 C C . THR A 1 83 ? 15.056 1.067 -24.866 1.00 86.00 83 THR A C 1
ATOM 672 O O . THR A 1 83 ? 14.952 1.089 -23.645 1.00 86.00 83 THR A O 1
ATOM 675 N N . VAL A 1 84 ? 14.477 1.986 -25.645 1.00 84.88 84 VAL A N 1
ATOM 676 C CA . VAL A 1 84 ? 13.650 3.072 -25.101 1.00 84.88 84 VAL A CA 1
ATOM 677 C C . VAL A 1 84 ? 12.414 2.516 -24.396 1.00 84.88 84 VAL A C 1
ATOM 679 O O . VAL A 1 84 ? 12.136 2.935 -23.276 1.00 84.88 84 VAL A O 1
ATOM 682 N N . LYS A 1 85 ? 11.712 1.547 -25.000 1.00 83.25 85 LYS A N 1
ATOM 683 C CA . LYS A 1 85 ? 10.558 0.881 -24.371 1.00 83.25 85 LYS A CA 1
ATOM 684 C C . LYS A 1 85 ? 10.944 0.194 -23.063 1.00 83.25 85 LYS A C 1
ATOM 686 O O . LYS A 1 85 ? 10.288 0.404 -22.052 1.00 83.25 85 LYS A O 1
ATOM 691 N N . LEU A 1 86 ? 12.046 -0.554 -23.067 1.00 88.94 86 LEU A N 1
ATOM 692 C CA . LEU A 1 86 ? 12.537 -1.273 -21.892 1.00 88.94 86 LEU A CA 1
ATOM 693 C C . LEU A 1 86 ? 12.966 -0.325 -20.760 1.00 88.94 86 LEU A C 1
ATOM 695 O O . LEU A 1 86 ? 12.699 -0.592 -19.592 1.00 88.94 86 LEU A O 1
ATOM 699 N N . VAL A 1 87 ? 13.622 0.792 -21.087 1.00 88.50 87 VAL A N 1
ATOM 700 C CA . VAL A 1 87 ? 13.989 1.817 -20.096 1.00 88.50 87 VAL A CA 1
ATOM 701 C C . VAL A 1 87 ? 12.745 2.506 -19.538 1.00 88.50 87 VAL A C 1
ATOM 703 O O . VAL A 1 87 ? 12.676 2.715 -18.332 1.00 88.50 87 VAL A O 1
ATOM 706 N N . ALA A 1 88 ? 11.760 2.821 -20.383 1.00 86.75 88 ALA A N 1
ATOM 707 C CA . ALA A 1 88 ? 10.505 3.420 -19.940 1.00 86.75 88 ALA A CA 1
ATOM 708 C C . ALA A 1 88 ? 9.728 2.484 -19.000 1.00 86.75 88 ALA A C 1
ATOM 710 O O . ALA A 1 88 ? 9.273 2.922 -17.947 1.00 86.75 88 ALA A O 1
ATOM 711 N N . GLU A 1 89 ? 9.640 1.193 -19.332 1.00 87.00 89 GLU A N 1
ATOM 712 C CA . GLU A 1 89 ? 9.003 0.189 -18.473 1.00 87.00 89 GLU A CA 1
ATOM 713 C C . GLU A 1 89 ? 9.729 0.053 -17.127 1.00 87.00 89 GLU A C 1
ATOM 715 O O . GLU A 1 89 ? 9.088 0.048 -16.078 1.00 87.00 89 GLU A O 1
ATOM 720 N N . ARG A 1 90 ? 11.069 0.004 -17.134 1.00 87.12 90 ARG A N 1
ATOM 721 C CA . ARG A 1 90 ? 11.870 -0.039 -15.899 1.00 87.12 90 ARG A CA 1
ATOM 722 C C . ARG A 1 90 ? 11.658 1.191 -15.026 1.00 87.12 90 ARG A C 1
ATOM 724 O O . ARG A 1 90 ? 11.426 1.038 -13.837 1.00 87.12 90 ARG A O 1
ATOM 731 N N . GLN A 1 91 ? 11.677 2.387 -15.611 1.00 85.56 91 GLN A N 1
ATOM 732 C CA . GLN A 1 91 ? 11.405 3.625 -14.874 1.00 85.56 91 GLN A CA 1
ATOM 733 C C . GLN A 1 91 ? 10.002 3.625 -14.273 1.00 85.56 91 GLN A C 1
ATOM 735 O O . GLN A 1 91 ? 9.816 4.043 -13.136 1.00 85.56 91 GLN A O 1
ATOM 740 N N . GLN A 1 92 ? 9.012 3.143 -15.024 1.00 82.44 92 GLN A N 1
ATOM 741 C CA . GLN A 1 92 ? 7.654 3.028 -14.517 1.00 82.44 92 GLN A CA 1
ATOM 742 C C . GLN A 1 92 ? 7.586 2.045 -13.342 1.00 82.44 92 GLN A C 1
ATOM 744 O O . GLN A 1 92 ? 6.971 2.374 -12.335 1.00 82.44 92 GLN A O 1
ATOM 749 N N . ARG A 1 93 ? 8.261 0.891 -13.422 1.00 83.12 93 ARG A N 1
ATOM 750 C CA . ARG A 1 93 ? 8.375 -0.053 -12.298 1.00 83.12 93 ARG A CA 1
ATOM 751 C C . ARG A 1 93 ? 9.054 0.569 -11.078 1.00 83.12 93 ARG A C 1
ATOM 753 O O . ARG A 1 93 ? 8.501 0.476 -9.994 1.00 83.12 93 ARG A O 1
ATOM 760 N N . GLU A 1 94 ? 10.177 1.261 -11.251 1.00 83.25 94 GLU A N 1
ATOM 761 C CA . GLU A 1 94 ? 10.890 1.926 -10.149 1.00 83.25 94 GLU A CA 1
ATOM 762 C C . GLU A 1 94 ? 10.023 2.985 -9.451 1.00 83.25 94 GLU A C 1
ATOM 764 O O . GLU A 1 94 ? 10.009 3.069 -8.226 1.00 83.25 94 GLU A O 1
ATOM 769 N N . VAL A 1 95 ? 9.263 3.780 -10.215 1.00 82.38 95 VAL A N 1
ATOM 770 C CA . VAL A 1 95 ? 8.315 4.755 -9.649 1.00 82.38 95 VAL A CA 1
ATOM 771 C C . VAL A 1 95 ? 7.215 4.048 -8.860 1.00 82.38 95 VAL A C 1
ATOM 773 O O . VAL A 1 95 ? 6.879 4.480 -7.761 1.00 82.38 95 VAL A O 1
ATOM 776 N N . LEU A 1 96 ? 6.674 2.951 -9.393 1.00 75.69 96 LEU A N 1
ATOM 777 C CA . LEU A 1 96 ? 5.645 2.159 -8.720 1.00 75.69 96 LEU A CA 1
ATOM 778 C C . LEU A 1 96 ? 6.166 1.541 -7.415 1.00 75.69 96 LEU A C 1
ATOM 780 O O . LEU A 1 96 ? 5.492 1.620 -6.392 1.00 75.69 96 LEU A O 1
ATOM 784 N N . GLU A 1 97 ? 7.375 0.983 -7.430 1.00 77.31 97 GLU A N 1
ATOM 785 C CA . GLU A 1 97 ? 8.043 0.443 -6.242 1.00 77.31 97 GLU A CA 1
ATOM 786 C C . GLU A 1 97 ? 8.327 1.534 -5.200 1.00 77.31 97 GLU A C 1
ATOM 788 O O . GLU A 1 97 ? 8.141 1.311 -4.004 1.00 77.31 97 GLU A O 1
ATOM 793 N N . ALA A 1 98 ? 8.730 2.732 -5.633 1.00 76.50 98 ALA A N 1
ATOM 794 C CA . ALA A 1 98 ? 8.947 3.868 -4.741 1.00 76.50 98 ALA A CA 1
ATOM 795 C C . ALA A 1 98 ? 7.643 4.339 -4.078 1.00 76.50 98 ALA A C 1
ATOM 797 O O . ALA A 1 98 ? 7.609 4.485 -2.857 1.00 76.50 98 ALA A O 1
ATOM 798 N N . GLU A 1 99 ? 6.563 4.505 -4.851 1.00 69.75 99 GLU A N 1
ATOM 799 C CA . GLU A 1 99 ? 5.232 4.837 -4.319 1.00 69.75 99 GLU A CA 1
ATOM 800 C C . GLU A 1 99 ? 4.732 3.767 -3.333 1.00 69.75 99 GLU A C 1
ATOM 802 O O . GLU A 1 99 ? 4.109 4.083 -2.318 1.00 69.75 99 GLU A O 1
ATOM 807 N N . MET A 1 100 ? 5.028 2.490 -3.592 1.00 68.06 100 MET A N 1
ATOM 808 C CA . MET A 1 100 ? 4.690 1.399 -2.677 1.00 68.06 100 MET A CA 1
ATOM 809 C C . MET A 1 100 ? 5.499 1.433 -1.384 1.00 68.06 100 MET A C 1
ATOM 811 O O . MET A 1 100 ? 4.947 1.226 -0.303 1.00 68.06 100 MET A O 1
ATOM 815 N N . ASN A 1 101 ? 6.802 1.684 -1.478 1.00 67.00 101 ASN A N 1
ATOM 816 C CA . ASN A 1 101 ? 7.650 1.824 -0.302 1.00 67.00 101 ASN A CA 1
ATOM 817 C C . ASN A 1 101 ? 7.232 3.030 0.541 1.00 67.00 101 ASN A C 1
ATOM 819 O O . ASN A 1 101 ? 7.275 2.953 1.765 1.00 67.00 101 ASN A O 1
ATOM 823 N N . GLU A 1 102 ? 6.791 4.121 -0.083 1.00 67.12 102 GLU A N 1
ATOM 824 C CA . GLU A 1 102 ? 6.191 5.251 0.624 1.00 67.12 102 GLU A CA 1
ATOM 825 C C . GLU A 1 102 ? 4.908 4.825 1.350 1.00 67.12 102 GLU A C 1
ATOM 827 O O . GLU A 1 102 ? 4.808 5.029 2.556 1.00 67.12 102 GLU A O 1
ATOM 832 N N . PHE A 1 103 ? 3.989 4.125 0.675 1.00 63.25 103 PHE A N 1
ATOM 833 C CA . PHE A 1 103 ? 2.753 3.617 1.287 1.00 63.25 103 PHE A CA 1
ATOM 834 C C . PHE A 1 103 ? 3.002 2.700 2.492 1.00 63.25 103 PHE A C 1
ATOM 836 O O . PHE A 1 103 ? 2.369 2.869 3.529 1.00 63.25 103 PHE A O 1
ATOM 843 N N . ARG A 1 104 ? 3.950 1.759 2.395 1.00 61.84 104 ARG A N 1
ATOM 844 C CA . ARG A 1 104 ? 4.312 0.873 3.521 1.00 61.84 104 ARG A CA 1
ATOM 845 C C . ARG A 1 104 ? 4.880 1.642 4.715 1.00 61.84 104 ARG A C 1
ATOM 847 O O . ARG A 1 104 ? 4.831 1.157 5.843 1.00 61.84 104 ARG A O 1
ATOM 854 N N . ASN A 1 105 ? 5.466 2.810 4.465 1.00 58.03 105 ASN A N 1
ATOM 855 C CA . ASN A 1 105 ? 6.111 3.630 5.483 1.00 58.03 105 ASN A CA 1
ATOM 856 C C . ASN A 1 105 ? 5.212 4.728 6.054 1.00 58.03 105 ASN A C 1
ATOM 858 O O . ASN A 1 105 ? 5.561 5.279 7.109 1.00 58.03 105 ASN A O 1
ATOM 862 N N . ASP A 1 106 ? 4.097 5.030 5.390 1.00 62.97 106 ASP A N 1
ATOM 863 C CA . ASP A 1 106 ? 3.187 6.089 5.791 1.00 62.97 106 ASP A CA 1
ATOM 864 C C . ASP A 1 106 ? 2.333 5.617 6.970 1.00 62.97 106 ASP A C 1
ATOM 866 O O . ASP A 1 106 ? 1.583 4.642 6.909 1.00 62.97 106 ASP A O 1
ATOM 870 N N . VAL A 1 107 ? 2.499 6.294 8.098 1.00 63.72 107 VAL A N 1
ATOM 871 C CA . VAL A 1 107 ? 1.604 6.132 9.238 1.00 63.72 107 VAL A CA 1
ATOM 872 C C . VAL A 1 107 ? 0.370 6.947 8.907 1.00 63.72 107 VAL A C 1
ATOM 874 O O . VAL A 1 107 ? 0.524 8.147 8.731 1.00 63.72 107 VAL A O 1
ATOM 877 N N . ASN A 1 108 ? -0.821 6.340 8.876 1.00 67.62 108 ASN A N 1
ATOM 878 C CA . ASN A 1 108 ? -2.075 7.082 8.718 1.00 67.62 108 ASN A CA 1
ATOM 879 C C . ASN A 1 108 ? -2.149 8.189 9.799 1.00 67.62 108 ASN A C 1
ATOM 881 O O . ASN A 1 108 ? -2.334 7.867 10.983 1.00 67.62 108 ASN A O 1
ATOM 885 N N . PRO A 1 109 ? -1.930 9.468 9.434 1.00 69.75 109 PRO A N 1
ATOM 886 C CA . PRO A 1 109 ? -1.780 10.536 10.411 1.00 69.75 109 PRO A CA 1
ATOM 887 C C . PRO A 1 109 ? -3.121 10.839 11.079 1.00 69.75 109 PRO A C 1
ATOM 889 O O . PRO A 1 109 ? -3.156 11.068 12.285 1.00 69.75 109 PRO A O 1
ATOM 892 N N . ASP A 1 110 ? -4.220 10.750 10.333 1.00 71.75 110 ASP A N 1
ATOM 893 C CA . ASP A 1 110 ? -5.574 10.963 10.839 1.00 71.75 110 ASP A CA 1
ATOM 894 C C . ASP A 1 110 ? -5.931 9.938 11.916 1.00 71.75 110 ASP A C 1
ATOM 896 O O . ASP A 1 110 ? -6.385 10.307 13.002 1.00 71.75 110 ASP A O 1
ATOM 900 N N . LEU A 1 111 ? -5.633 8.656 11.676 1.00 74.12 111 LEU A N 1
ATOM 901 C CA . LEU A 1 111 ? -5.847 7.612 12.680 1.00 74.12 111 LEU A CA 1
ATOM 902 C C . LEU A 1 111 ? -5.004 7.850 13.944 1.00 74.12 111 LEU A C 1
ATOM 904 O O . LEU A 1 111 ? -5.477 7.577 15.051 1.00 74.12 111 LEU A O 1
ATOM 908 N N . LEU A 1 112 ? -3.781 8.377 13.801 1.00 78.75 112 LEU A N 1
ATOM 909 C CA . LEU A 1 112 ? -2.926 8.721 14.941 1.00 78.75 112 LEU A CA 1
ATOM 910 C C . LEU A 1 112 ? -3.541 9.841 15.776 1.00 78.75 112 LEU A C 1
ATOM 912 O O . LEU A 1 112 ? -3.631 9.714 16.997 1.00 78.75 112 LEU A O 1
ATOM 916 N N . TYR A 1 113 ? -3.952 10.932 15.127 1.00 79.00 113 TYR A N 1
ATOM 917 C CA . TYR A 1 113 ? -4.523 12.089 15.810 1.00 79.00 113 TYR A CA 1
ATOM 918 C C . TYR A 1 113 ? -5.833 11.734 16.513 1.00 79.00 113 TYR A C 1
ATOM 920 O O . TYR A 1 113 ? -5.957 12.011 17.707 1.00 79.00 113 TYR A O 1
ATOM 928 N N . GLU A 1 114 ? -6.753 11.051 15.821 1.00 79.50 114 GLU A N 1
ATOM 929 C CA . GLU A 1 114 ? -8.004 10.559 16.414 1.00 79.50 114 GLU A CA 1
ATOM 930 C C . GLU A 1 114 ? -7.719 9.648 17.614 1.00 79.50 114 GLU A C 1
ATOM 932 O O . GLU A 1 114 ? -8.350 9.767 18.665 1.00 79.50 114 GLU A O 1
ATOM 937 N N . SER A 1 115 ? -6.721 8.769 17.496 1.00 84.75 115 SER A N 1
ATOM 938 C CA . SER A 1 115 ? -6.371 7.865 18.587 1.00 84.75 115 SER A CA 1
ATOM 939 C C . SER A 1 115 ? -5.799 8.586 19.800 1.00 84.75 115 SER A C 1
ATOM 941 O O . SER A 1 115 ? -6.161 8.255 20.926 1.00 84.75 115 SER A O 1
ATOM 943 N N . LEU A 1 116 ? -4.934 9.581 19.602 1.00 84.62 116 LEU A N 1
ATOM 944 C CA . LEU A 1 116 ? -4.389 10.380 20.700 1.00 84.62 116 LEU A CA 1
ATOM 945 C C . LEU A 1 116 ? -5.478 11.216 21.380 1.00 84.62 116 LEU A C 1
ATOM 947 O O . LEU A 1 116 ? -5.500 11.306 22.607 1.00 84.62 116 LEU A O 1
ATOM 951 N N . GLU A 1 117 ? -6.401 11.790 20.608 1.00 85.06 117 GLU A N 1
ATOM 952 C CA . GLU A 1 117 ? -7.544 12.517 21.161 1.00 85.06 117 GLU A CA 1
ATOM 953 C C . GLU A 1 117 ? -8.451 11.590 21.985 1.00 85.06 117 GLU A C 1
ATOM 955 O O . GLU A 1 117 ? -8.845 11.939 23.101 1.00 85.06 117 GLU A O 1
ATOM 960 N N . ASN A 1 118 ? -8.714 10.375 21.493 1.00 86.12 118 ASN A N 1
ATOM 961 C CA . ASN A 1 118 ? -9.469 9.358 22.224 1.00 86.12 118 ASN A CA 1
ATOM 962 C C . ASN A 1 118 ? -8.770 8.938 23.522 1.00 86.12 118 ASN A C 1
ATOM 964 O O . ASN A 1 118 ? -9.433 8.871 24.556 1.00 86.12 118 ASN A O 1
ATOM 968 N N . VAL A 1 119 ? -7.444 8.748 23.516 1.00 87.56 119 VAL A N 1
ATOM 969 C CA . VAL A 1 119 ? -6.666 8.491 24.744 1.00 87.56 119 VAL A CA 1
ATOM 970 C C . VAL A 1 119 ? -6.854 9.623 25.747 1.00 87.56 119 VAL A C 1
ATOM 972 O O . VAL A 1 119 ? -7.161 9.366 26.909 1.00 87.56 119 VAL A O 1
ATOM 975 N N . ILE A 1 120 ? -6.697 10.877 25.311 1.00 86.81 120 ILE A N 1
ATOM 976 C CA . ILE A 1 120 ? -6.855 12.044 26.187 1.00 86.81 120 ILE A CA 1
ATOM 977 C C . ILE A 1 120 ? -8.265 12.059 26.787 1.00 86.81 120 ILE A C 1
ATOM 979 O O . ILE A 1 120 ? -8.416 12.200 28.000 1.00 86.81 120 ILE A O 1
ATOM 983 N N . ASN A 1 121 ? -9.294 11.848 25.966 1.00 86.31 121 ASN A N 1
ATOM 984 C CA . ASN A 1 121 ? -10.684 11.805 26.415 1.00 86.31 121 ASN A CA 1
ATOM 985 C C . ASN A 1 121 ? -10.961 10.651 27.393 1.00 86.31 121 ASN A C 1
ATOM 987 O O . ASN A 1 121 ? -11.675 10.850 28.381 1.00 86.31 121 ASN A O 1
ATOM 991 N N . LEU A 1 122 ? -10.402 9.463 27.145 1.00 86.50 122 LEU A N 1
ATOM 992 C CA . LEU A 1 122 ? -10.544 8.297 28.017 1.00 86.50 122 LEU A CA 1
ATOM 993 C C . LEU A 1 122 ? -9.816 8.496 29.344 1.00 86.50 122 LEU A C 1
ATOM 995 O O . LEU A 1 122 ? -10.416 8.239 30.379 1.00 86.50 122 LEU A O 1
ATOM 999 N N . MET A 1 123 ? -8.607 9.064 29.357 1.00 87.69 123 MET A N 1
ATOM 1000 C CA . MET A 1 123 ? -7.883 9.352 30.604 1.00 87.69 123 MET A CA 1
ATOM 1001 C C . MET A 1 123 ? -8.691 10.224 31.579 1.00 87.69 123 MET A C 1
ATOM 1003 O O . MET A 1 123 ? -8.561 10.067 32.791 1.00 87.69 123 MET A O 1
ATOM 1007 N N . TYR A 1 124 ? -9.538 11.128 31.072 1.00 87.44 124 TYR A N 1
ATOM 1008 C CA . TYR A 1 124 ? -10.420 11.946 31.913 1.00 87.44 124 TYR A CA 1
ATOM 1009 C C . TYR A 1 124 ? -11.715 11.240 32.343 1.00 87.44 124 TYR A C 1
ATOM 1011 O O . TYR A 1 124 ? -12.321 11.652 33.333 1.00 87.44 124 TYR A O 1
ATOM 1019 N N . ARG A 1 125 ? -12.178 10.227 31.601 1.00 86.75 125 ARG A N 1
ATOM 1020 C CA . ARG A 1 125 ? -13.467 9.550 31.838 1.00 86.75 125 ARG A CA 1
ATOM 1021 C C . ARG A 1 125 ? -13.326 8.223 32.576 1.00 86.75 125 ARG A C 1
ATOM 1023 O O . ARG A 1 125 ? -14.119 7.955 33.473 1.00 86.75 125 ARG A O 1
ATOM 1030 N N . ASP A 1 126 ? -12.376 7.397 32.156 1.00 88.25 126 ASP A N 1
ATOM 1031 C CA . ASP A 1 126 ? -12.184 6.015 32.586 1.00 88.25 126 ASP A CA 1
ATOM 1032 C C . ASP A 1 126 ? -10.724 5.591 32.330 1.00 88.25 126 ASP A C 1
ATOM 1034 O O . ASP A 1 126 ? -10.322 5.310 31.199 1.00 88.25 126 ASP A O 1
ATOM 1038 N N . VAL A 1 127 ? -9.917 5.589 33.393 1.00 89.12 127 VAL A N 1
ATOM 1039 C CA . VAL A 1 127 ? -8.469 5.331 33.314 1.00 89.12 127 VAL A CA 1
ATOM 1040 C C . VAL A 1 127 ? -8.171 3.885 32.917 1.00 89.12 127 VAL A C 1
ATOM 1042 O O . VAL A 1 127 ? -7.221 3.648 32.178 1.00 89.12 127 VAL A O 1
ATOM 1045 N N . GLU A 1 128 ? -8.992 2.931 33.357 1.00 88.75 128 GLU A N 1
ATOM 1046 C CA . GLU A 1 128 ? -8.796 1.506 33.066 1.00 88.75 128 GLU A CA 1
ATOM 1047 C C . GLU A 1 128 ? -9.020 1.228 31.572 1.00 88.75 128 GLU A C 1
ATOM 1049 O O . GLU A 1 128 ? -8.206 0.577 30.920 1.00 88.75 128 GLU A O 1
ATOM 1054 N N . LYS A 1 129 ? -10.053 1.839 30.976 1.00 84.56 129 LYS A N 1
ATOM 1055 C CA . LYS A 1 129 ? -10.258 1.783 29.517 1.00 84.56 129 LYS A CA 1
ATOM 1056 C C . LYS A 1 129 ? -9.200 2.538 28.725 1.00 84.56 129 LYS A C 1
ATOM 1058 O O . LYS A 1 129 ? -8.882 2.141 27.608 1.00 84.56 129 LYS A O 1
ATOM 1063 N N . ALA A 1 130 ? -8.668 3.632 29.270 1.00 88.06 130 ALA A N 1
ATOM 1064 C CA . ALA A 1 130 ? -7.575 4.354 28.629 1.00 88.06 130 ALA A CA 1
ATOM 1065 C C . ALA A 1 130 ? -6.321 3.473 28.512 1.00 88.06 130 ALA A C 1
ATOM 1067 O O . ALA A 1 130 ? -5.662 3.501 27.477 1.00 88.06 130 ALA A O 1
ATOM 1068 N N . GLU A 1 131 ? -6.018 2.671 29.537 1.00 87.19 131 GLU A N 1
ATOM 1069 C CA . GLU A 1 131 ? -4.905 1.715 29.521 1.00 87.19 131 GLU A CA 1
ATOM 1070 C C . GLU A 1 131 ? -5.104 0.640 28.439 1.00 87.19 131 GL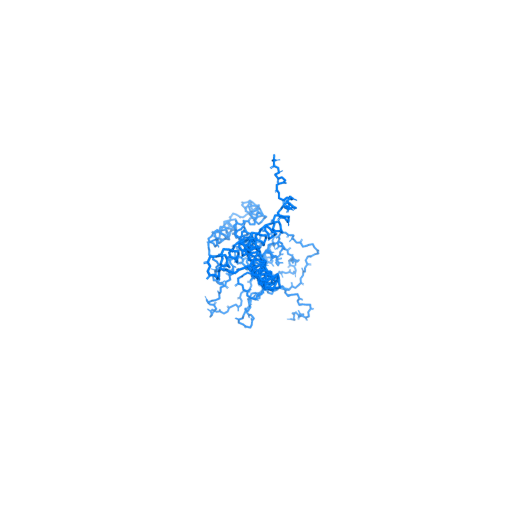U A C 1
ATOM 1072 O O . GLU A 1 131 ? -4.231 0.459 27.590 1.00 87.19 131 GLU A O 1
ATOM 1077 N N . GLU A 1 132 ? -6.291 0.024 28.372 1.00 85.94 132 GLU A N 1
ATOM 1078 C CA . GLU A 1 132 ? -6.625 -0.963 27.330 1.00 85.94 132 GLU A CA 1
ATOM 1079 C C . GLU A 1 132 ? -6.557 -0.367 25.908 1.00 85.94 132 GLU A C 1
ATOM 1081 O O . GLU A 1 132 ? -6.087 -1.004 24.955 1.00 85.94 132 GLU A O 1
ATOM 1086 N N . TYR A 1 133 ? -6.989 0.888 25.751 1.00 85.81 133 TYR A N 1
ATOM 1087 C CA . TYR A 1 133 ? -6.900 1.598 24.479 1.00 85.81 133 TYR A CA 1
ATOM 1088 C C . TYR A 1 133 ? -5.450 1.890 24.081 1.00 85.81 133 TYR A C 1
ATOM 1090 O O . TYR A 1 133 ? -5.085 1.727 22.916 1.00 85.81 133 TYR A O 1
ATOM 1098 N N . ILE A 1 134 ? -4.605 2.297 25.034 1.00 86.81 134 ILE A N 1
ATOM 1099 C CA . ILE A 1 134 ? -3.173 2.524 24.796 1.00 86.81 134 ILE A CA 1
ATOM 1100 C C . ILE A 1 134 ? -2.489 1.224 24.365 1.00 86.81 134 ILE A C 1
ATOM 1102 O O . ILE A 1 134 ? -1.689 1.253 23.428 1.00 86.81 134 ILE A O 1
ATOM 1106 N N . ASP A 1 135 ? -2.828 0.089 24.976 1.00 85.81 135 ASP A N 1
ATOM 1107 C CA . ASP A 1 135 ? -2.294 -1.216 24.575 1.00 85.81 135 ASP A CA 1
ATOM 1108 C C . ASP A 1 135 ? -2.725 -1.603 23.154 1.00 85.81 135 ASP A C 1
ATOM 1110 O O . ASP A 1 135 ? -1.899 -2.030 22.341 1.00 85.81 135 ASP A O 1
ATOM 1114 N N . SER A 1 136 ? -3.995 -1.374 22.813 1.00 83.75 136 SER A N 1
ATOM 1115 C CA . SER A 1 136 ? -4.527 -1.600 21.461 1.00 83.75 136 SER A CA 1
ATOM 1116 C C . SER A 1 136 ? -3.838 -0.710 20.424 1.00 83.75 136 SER A C 1
ATOM 1118 O O . SER A 1 136 ? -3.479 -1.164 19.332 1.00 83.75 136 SER A O 1
ATOM 1120 N N . LEU A 1 137 ? -3.587 0.552 20.788 1.00 84.44 137 LEU A N 1
ATOM 1121 C CA . LEU A 1 137 ? -2.865 1.520 19.970 1.00 84.44 137 LEU A CA 1
ATOM 1122 C C . LEU A 1 137 ? -1.424 1.066 19.756 1.00 84.44 137 LEU A C 1
ATOM 1124 O O . LEU A 1 137 ? -0.966 0.954 18.620 1.00 84.44 137 LEU A O 1
ATOM 1128 N N . ALA A 1 138 ? -0.720 0.727 20.833 1.00 84.88 138 ALA A N 1
ATOM 1129 C CA . ALA A 1 138 ? 0.637 0.211 20.761 1.00 84.88 138 ALA A CA 1
ATOM 1130 C C . ALA A 1 138 ? 0.709 -1.065 19.907 1.00 84.88 138 ALA A C 1
ATOM 1132 O O . ALA A 1 138 ? 1.657 -1.217 19.140 1.00 84.88 138 ALA A O 1
ATOM 1133 N N . GLY A 1 139 ? -0.289 -1.949 19.988 1.00 81.06 139 GLY A N 1
ATOM 1134 C CA . GLY A 1 139 ? -0.404 -3.152 19.163 1.00 81.06 139 GLY A CA 1
ATOM 1135 C C . GLY A 1 139 ? -0.567 -2.849 17.671 1.00 81.06 139 GLY A C 1
ATOM 1136 O O . GLY A 1 139 ? 0.183 -3.386 16.853 1.00 81.06 139 GLY A O 1
ATOM 1137 N N . ALA A 1 140 ? -1.493 -1.957 17.308 1.00 78.81 140 ALA A N 1
ATOM 1138 C CA . ALA A 1 140 ? -1.704 -1.540 15.920 1.00 78.81 140 ALA A CA 1
ATOM 1139 C C . ALA A 1 140 ? -0.458 -0.859 15.329 1.00 78.81 140 ALA A C 1
ATOM 1141 O O . ALA A 1 140 ? -0.021 -1.196 14.229 1.00 78.81 140 ALA A O 1
ATOM 1142 N N . TYR A 1 141 ? 0.172 0.045 16.081 1.00 77.62 141 TYR A N 1
ATOM 1143 C CA . TYR A 1 141 ? 1.379 0.738 15.631 1.00 77.62 141 TYR A CA 1
ATOM 1144 C C . TYR A 1 141 ? 2.594 -0.176 15.576 1.00 77.62 141 TYR A C 1
ATOM 1146 O O . TYR A 1 141 ? 3.391 -0.071 14.646 1.00 77.62 141 TYR A O 1
ATOM 1154 N N . ARG A 1 142 ? 2.738 -1.102 16.530 1.00 79.19 142 ARG A N 1
ATOM 1155 C CA . ARG A 1 142 ? 3.804 -2.105 16.489 1.00 79.19 142 ARG A CA 1
ATOM 1156 C C . ARG A 1 142 ? 3.693 -2.942 15.226 1.00 79.19 142 ARG A C 1
ATOM 1158 O O . ARG A 1 142 ? 4.716 -3.119 14.586 1.00 79.19 142 ARG A O 1
ATOM 1165 N N . TYR A 1 143 ? 2.487 -3.360 14.844 1.00 77.12 143 TYR A N 1
ATOM 1166 C CA . TYR A 1 143 ? 2.245 -4.078 13.593 1.00 77.12 143 TYR A CA 1
ATOM 1167 C C . TYR A 1 143 ? 2.632 -3.248 12.357 1.00 77.12 143 TYR A C 1
ATOM 1169 O O . TYR A 1 143 ? 3.395 -3.708 11.509 1.00 77.12 143 TYR A O 1
ATOM 1177 N N . VAL A 1 144 ? 2.188 -1.986 12.289 1.00 73.12 144 VAL A N 1
ATOM 1178 C CA . VAL A 1 144 ? 2.552 -1.063 11.195 1.00 73.12 144 VAL A CA 1
ATOM 1179 C C . VAL A 1 144 ? 4.066 -0.842 11.119 1.00 73.12 144 VAL A C 1
ATOM 1181 O O . VAL A 1 144 ? 4.605 -0.659 10.033 1.00 73.12 144 VAL A O 1
ATOM 1184 N N . LEU A 1 145 ? 4.771 -0.842 12.254 1.00 71.44 145 LEU A N 1
ATOM 1185 C CA . LEU A 1 145 ? 6.223 -0.654 12.320 1.00 71.44 145 LEU A CA 1
ATOM 1186 C C . LEU A 1 145 ? 7.012 -1.947 12.045 1.00 71.44 145 LEU A C 1
ATOM 1188 O O . LEU A 1 145 ? 8.055 -1.877 11.396 1.00 71.44 145 LEU A O 1
ATOM 1192 N N . SER A 1 146 ? 6.543 -3.111 12.508 1.00 68.94 146 SER A N 1
ATOM 1193 C CA . SER A 1 146 ? 7.213 -4.408 12.327 1.00 68.94 146 SER A CA 1
ATOM 1194 C C . SER A 1 146 ? 7.096 -4.919 10.899 1.00 68.94 146 SER A C 1
ATOM 1196 O O . SER A 1 146 ? 8.060 -5.442 10.345 1.00 68.94 146 SER A O 1
ATOM 1198 N N . ASN A 1 147 ? 5.944 -4.698 10.267 1.00 65.75 147 ASN A N 1
ATOM 1199 C CA . ASN A 1 147 ? 5.668 -5.211 8.931 1.00 65.75 147 ASN A CA 1
ATOM 1200 C C . ASN A 1 147 ? 6.157 -4.273 7.809 1.00 65.75 147 ASN A C 1
ATOM 1202 O O . ASN A 1 147 ? 5.911 -4.527 6.629 1.00 65.75 147 ASN A O 1
ATOM 1206 N N . ARG A 1 148 ? 6.926 -3.222 8.144 1.00 61.53 148 ARG A N 1
ATOM 1207 C CA . ARG A 1 148 ? 7.593 -2.346 7.158 1.00 61.53 148 ARG A CA 1
ATOM 1208 C C . ARG A 1 148 ? 8.613 -3.074 6.291 1.00 61.53 148 ARG A C 1
ATOM 1210 O O . ARG A 1 148 ? 8.946 -2.585 5.217 1.00 61.53 148 ARG A O 1
ATOM 1217 N N . ILE A 1 149 ? 9.133 -4.203 6.773 1.00 55.84 149 ILE A N 1
ATOM 1218 C CA . ILE A 1 149 ? 10.249 -4.918 6.147 1.00 55.84 149 ILE A CA 1
ATOM 1219 C C . ILE A 1 149 ? 9.757 -6.147 5.364 1.00 55.84 149 ILE A C 1
ATOM 1221 O O . ILE A 1 149 ? 10.283 -6.428 4.292 1.00 55.84 149 ILE A O 1
ATOM 1225 N N . GLU A 1 150 ? 8.696 -6.826 5.807 1.00 63.84 150 GLU A N 1
ATOM 1226 C CA . GLU A 1 150 ? 8.212 -8.073 5.187 1.00 63.84 150 GLU A CA 1
ATOM 1227 C C . GLU A 1 150 ? 7.343 -7.825 3.943 1.00 63.84 150 GLU A C 1
ATOM 1229 O O . GLU A 1 150 ? 6.400 -7.040 3.996 1.00 63.84 150 GLU A O 1
ATOM 1234 N N . GLU A 1 151 ? 7.656 -8.468 2.811 1.00 64.75 151 GLU A N 1
ATOM 1235 C CA . GLU A 1 151 ? 6.876 -8.352 1.559 1.00 64.75 151 GLU A CA 1
ATOM 1236 C C . GLU A 1 151 ? 5.479 -8.980 1.674 1.00 64.75 151 GLU A C 1
ATOM 1238 O O . GLU A 1 151 ? 4.527 -8.504 1.057 1.00 64.75 151 GLU A O 1
ATOM 1243 N N . LEU A 1 152 ? 5.357 -10.029 2.487 1.00 72.31 152 LEU A N 1
ATOM 1244 C CA . LEU A 1 152 ? 4.141 -10.798 2.714 1.00 72.31 152 LEU A CA 1
ATOM 1245 C C . LEU A 1 152 ? 4.054 -11.185 4.190 1.00 72.31 152 LEU A C 1
ATOM 1247 O O . LEU A 1 152 ? 5.075 -11.454 4.818 1.00 72.31 152 LEU A O 1
ATOM 1251 N N . THR A 1 153 ? 2.841 -11.250 4.728 1.00 78.44 153 THR A N 1
ATOM 1252 C CA . THR A 1 153 ? 2.584 -11.658 6.113 1.00 78.44 153 THR A CA 1
ATOM 1253 C C . THR A 1 153 ? 1.468 -12.699 6.174 1.00 78.44 153 THR A C 1
ATOM 1255 O O . THR A 1 153 ? 0.681 -12.832 5.232 1.00 78.44 153 THR A O 1
ATOM 1258 N N . SER A 1 154 ? 1.408 -13.468 7.260 1.00 82.88 154 SER A N 1
ATOM 1259 C CA . SER A 1 154 ? 0.379 -14.495 7.425 1.00 82.88 154 SER A CA 1
ATOM 1260 C C . SER A 1 154 ? -1.001 -13.870 7.637 1.00 82.88 154 SER A C 1
ATOM 1262 O O . SER A 1 154 ? -1.142 -12.791 8.224 1.00 82.88 154 SER A O 1
ATOM 1264 N N . VAL A 1 155 ? -2.045 -14.582 7.209 1.00 82.00 155 VAL A N 1
ATOM 1265 C CA . VAL A 1 155 ? -3.437 -14.175 7.467 1.00 82.00 155 VAL A CA 1
ATOM 1266 C C . VAL A 1 155 ? -3.706 -14.020 8.967 1.00 82.00 155 VAL A C 1
ATOM 1268 O O . VAL A 1 155 ? -4.424 -13.110 9.369 1.00 82.00 155 VAL A O 1
ATOM 1271 N N . GLU A 1 156 ? -3.095 -14.843 9.821 1.00 82.94 156 GLU A N 1
ATOM 1272 C CA . GLU A 1 156 ? -3.244 -14.725 11.275 1.00 82.94 156 GLU A CA 1
ATOM 1273 C C . GLU A 1 156 ? -2.737 -13.375 11.808 1.00 82.94 156 GLU A C 1
ATOM 1275 O O . GLU A 1 156 ? -3.425 -12.724 12.601 1.00 82.94 156 GLU A O 1
ATOM 1280 N N . ALA A 1 157 ? -1.574 -12.918 11.336 1.00 80.81 157 ALA A N 1
ATOM 1281 C CA . ALA A 1 157 ? -1.023 -11.625 11.726 1.00 80.81 157 ALA A CA 1
ATOM 1282 C C . ALA A 1 157 ? -1.926 -10.466 11.263 1.00 80.81 157 ALA A C 1
ATOM 1284 O O . ALA A 1 157 ? -2.194 -9.540 12.032 1.00 80.81 157 ALA A O 1
ATOM 1285 N N . GLU A 1 158 ? -2.462 -10.551 10.043 1.00 85.00 158 GLU A N 1
ATOM 1286 C CA . GLU A 1 158 ? -3.436 -9.592 9.501 1.00 85.00 158 GLU A CA 1
ATOM 1287 C C . GLU A 1 158 ? -4.746 -9.564 10.293 1.00 85.00 158 GLU A C 1
ATOM 1289 O O . GLU A 1 158 ? -5.278 -8.490 10.567 1.00 85.00 158 GLU A O 1
ATOM 1294 N N . LEU A 1 159 ? -5.264 -10.723 10.709 1.00 85.81 159 LEU A N 1
ATOM 1295 C CA . LEU A 1 159 ? -6.458 -10.803 11.554 1.00 85.81 159 LEU A CA 1
ATOM 1296 C C . LEU A 1 159 ? -6.216 -10.181 12.933 1.00 85.81 159 LEU A C 1
ATOM 1298 O O . LEU A 1 159 ? -7.108 -9.525 13.474 1.00 85.81 159 LEU A O 1
ATOM 1302 N N . GLY A 1 160 ? -5.023 -10.368 13.503 1.00 85.06 160 GLY A N 1
ATOM 1303 C CA . GLY A 1 160 ? -4.614 -9.702 14.740 1.00 85.06 160 GLY A CA 1
ATOM 1304 C C . GLY A 1 160 ? -4.591 -8.180 14.584 1.00 85.06 160 GLY A C 1
ATOM 1305 O O . GLY A 1 160 ? -5.191 -7.462 15.385 1.00 85.06 160 GLY A O 1
ATOM 1306 N N . ALA A 1 161 ? -3.977 -7.688 13.507 1.00 83.81 161 ALA A N 1
ATOM 1307 C CA . ALA A 1 161 ? -3.936 -6.263 13.190 1.00 83.81 161 ALA A CA 1
ATOM 1308 C C . ALA A 1 161 ? -5.336 -5.674 12.956 1.00 83.81 161 ALA A C 1
ATOM 1310 O O . ALA A 1 161 ? -5.669 -4.620 13.499 1.00 83.81 161 ALA A O 1
ATOM 1311 N N . ALA A 1 162 ? -6.181 -6.384 12.208 1.00 86.00 162 ALA A N 1
ATOM 1312 C CA . ALA A 1 162 ? -7.574 -6.035 11.966 1.00 86.00 162 ALA A CA 1
ATOM 1313 C C . ALA A 1 162 ? -8.366 -5.864 13.271 1.00 86.00 162 ALA A C 1
ATOM 1315 O O . ALA A 1 162 ? -9.094 -4.884 13.425 1.00 86.00 162 ALA A O 1
ATOM 1316 N N . ARG A 1 163 ? -8.202 -6.781 14.235 1.00 87.56 163 ARG A N 1
ATOM 1317 C CA . ARG A 1 163 ? -8.866 -6.688 15.547 1.00 87.56 163 ARG A CA 1
ATOM 1318 C C . ARG A 1 163 ? -8.432 -5.444 16.317 1.00 87.56 163 ARG A C 1
ATOM 1320 O O . ARG A 1 163 ? -9.301 -4.728 16.808 1.00 87.56 163 ARG A O 1
ATOM 1327 N N . ASN A 1 164 ? -7.130 -5.155 16.352 1.00 86.62 164 ASN A N 1
ATOM 1328 C CA . ASN A 1 164 ? -6.608 -3.958 17.017 1.00 86.62 164 ASN A CA 1
ATOM 1329 C C . ASN A 1 164 ? -7.185 -2.679 16.389 1.00 86.62 164 ASN A C 1
ATOM 1331 O O . ASN A 1 164 ? -7.652 -1.795 17.101 1.00 86.62 164 ASN A O 1
ATOM 1335 N N . VAL A 1 165 ? -7.226 -2.596 15.055 1.00 86.12 165 VAL A N 1
ATOM 1336 C CA . VAL A 1 165 ? -7.794 -1.434 14.348 1.00 86.12 165 VAL A CA 1
ATOM 1337 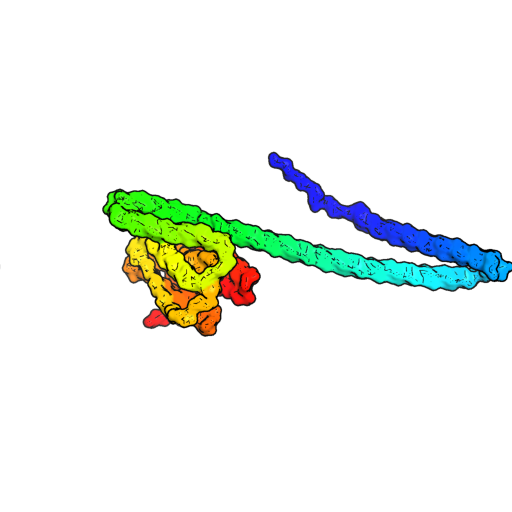C C . VAL A 1 165 ? -9.288 -1.275 14.621 1.00 86.12 165 VAL A C 1
ATOM 1339 O O . VAL A 1 165 ? -9.754 -0.160 14.840 1.00 86.12 165 VAL A O 1
ATOM 1342 N N . ILE A 1 166 ? -10.049 -2.370 14.662 1.00 88.62 166 ILE A N 1
ATOM 1343 C CA . ILE A 1 166 ? -11.476 -2.305 14.996 1.00 88.62 166 ILE A CA 1
ATOM 1344 C C . ILE A 1 166 ? -11.679 -1.823 16.425 1.00 88.62 166 ILE A C 1
ATOM 1346 O O . ILE A 1 166 ? -12.562 -0.999 16.638 1.00 88.62 166 ILE A O 1
ATOM 1350 N N . GLN A 1 167 ? -10.865 -2.284 17.37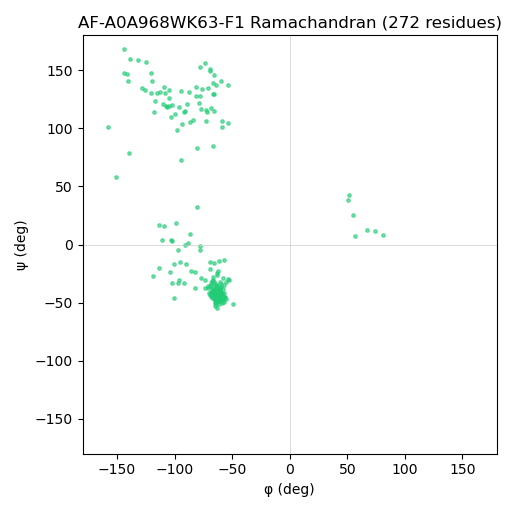6 1.00 86.00 167 GLN A N 1
ATOM 1351 C CA . GLN A 1 167 ? -10.917 -1.822 18.762 1.00 86.00 167 GLN A CA 1
ATOM 1352 C C . GLN A 1 167 ? -10.644 -0.317 18.864 1.00 86.00 167 GLN A C 1
ATOM 1354 O O . GLN A 1 167 ? -11.420 0.390 19.502 1.00 86.00 167 GLN A O 1
ATOM 1359 N N . LEU A 1 168 ? -9.632 0.187 18.149 1.00 85.50 168 LEU A N 1
ATOM 1360 C CA . LEU A 1 168 ? -9.335 1.621 18.080 1.00 85.50 168 LEU A CA 1
ATOM 1361 C C . LEU A 1 168 ? -10.502 2.433 17.510 1.00 85.50 168 LEU A C 1
ATOM 1363 O O . LEU A 1 168 ? -10.929 3.425 18.098 1.00 85.50 168 LEU A O 1
ATOM 1367 N N . LEU A 1 169 ? -11.063 1.990 16.384 1.00 85.19 169 LEU A N 1
ATOM 1368 C CA . LEU A 1 169 ? -12.201 2.667 15.765 1.00 85.19 169 LEU A CA 1
ATOM 1369 C C . LEU A 1 169 ? -13.451 2.597 16.653 1.00 85.19 169 LEU A C 1
ATOM 1371 O O . LEU A 1 169 ? -14.257 3.525 16.649 1.00 85.19 169 LEU A O 1
ATOM 1375 N N . ASN A 1 170 ? -13.634 1.529 17.433 1.00 87.19 170 ASN A N 1
ATOM 1376 C CA . ASN A 1 170 ? -14.856 1.323 18.207 1.00 87.19 170 ASN A CA 1
ATOM 1377 C C . ASN A 1 170 ? -15.097 2.399 19.271 1.00 87.19 170 ASN A C 1
ATOM 1379 O O . ASN A 1 170 ? -16.256 2.633 19.614 1.00 87.19 170 ASN A O 1
ATOM 1383 N N . GLU A 1 171 ? -14.052 3.078 19.748 1.00 83.00 171 GLU A N 1
ATOM 1384 C CA . GLU A 1 171 ? -14.202 4.221 20.657 1.00 83.00 171 GLU A CA 1
ATOM 1385 C C . GLU A 1 171 ? -14.904 5.399 19.977 1.00 83.00 171 GLU A C 1
ATOM 1387 O O . GLU A 1 171 ? -15.851 5.967 20.524 1.00 83.00 171 GLU A O 1
ATOM 1392 N N . SER A 1 172 ? -14.543 5.694 18.726 1.00 81.81 172 SER A N 1
ATOM 1393 C CA . SER A 1 172 ? -15.210 6.719 17.913 1.00 81.81 172 SER A CA 1
ATOM 1394 C C . SER A 1 172 ? -16.636 6.317 17.501 1.00 81.81 172 SER A C 1
ATOM 1396 O O . SER A 1 172 ? -17.462 7.176 17.188 1.00 81.81 172 SER A O 1
ATOM 1398 N N . TYR A 1 173 ? -16.948 5.014 17.512 1.00 83.75 173 TYR A N 1
ATOM 1399 C CA . TYR A 1 173 ? -18.240 4.447 17.100 1.00 83.75 173 TYR A CA 1
ATOM 1400 C C . TYR A 1 173 ? -19.041 3.810 18.253 1.00 83.75 173 TYR A C 1
ATOM 1402 O O . TYR A 1 173 ? -20.003 3.080 18.005 1.00 83.75 173 TYR A O 1
ATOM 1410 N N . PHE A 1 174 ? -18.702 4.108 19.511 1.00 82.81 174 PHE A N 1
ATOM 1411 C CA . PHE A 1 174 ? -19.433 3.690 20.717 1.00 82.81 174 PHE A CA 1
ATOM 1412 C C . PHE A 1 174 ? -19.739 2.182 20.807 1.00 82.81 174 PHE A C 1
ATOM 1414 O O . PHE A 1 174 ? -20.860 1.780 21.152 1.00 82.81 174 PHE A O 1
ATOM 1421 N N . GLY A 1 175 ? -18.773 1.329 20.464 1.00 84.38 175 GLY A N 1
ATOM 1422 C CA . GLY A 1 175 ? -18.934 -0.124 20.589 1.00 84.38 175 GLY A CA 1
ATOM 1423 C C . GLY A 1 175 ? -19.846 -0.766 19.533 1.00 84.38 175 GLY A C 1
ATOM 1424 O O . GLY A 1 175 ? -20.264 -1.911 19.707 1.00 84.38 175 GLY A O 1
ATOM 1425 N N . GLN A 1 176 ? -20.225 -0.040 18.474 1.00 88.38 176 GLN A N 1
ATOM 1426 C CA . GLN A 1 176 ? -21.168 -0.522 17.453 1.00 88.38 176 GLN A CA 1
ATOM 1427 C C . GLN A 1 176 ? -20.508 -1.289 16.297 1.00 88.38 176 GLN A C 1
ATOM 1429 O O . GLN A 1 176 ? -21.209 -1.725 15.381 1.00 88.38 176 GLN A O 1
ATOM 1434 N N . LEU A 1 177 ? -19.186 -1.467 16.328 1.00 89.94 177 LEU A N 1
ATOM 1435 C CA . LEU A 1 177 ? -18.439 -2.259 15.355 1.00 89.94 177 LEU A CA 1
ATOM 1436 C C . LEU A 1 177 ? -18.249 -3.687 15.873 1.00 89.94 177 LEU A C 1
ATOM 1438 O O . LEU A 1 177 ? -17.831 -3.895 17.015 1.00 89.94 177 LEU A O 1
ATOM 1442 N N . LYS A 1 178 ? -18.538 -4.677 15.025 1.00 89.38 178 LYS A N 1
ATOM 1443 C CA . LYS A 1 178 ? -18.318 -6.101 15.308 1.00 89.38 178 LYS A CA 1
ATOM 1444 C C . LYS A 1 178 ? -17.541 -6.757 14.178 1.00 89.38 178 LYS A C 1
ATOM 1446 O O . LYS A 1 178 ? -17.875 -6.578 13.009 1.00 89.38 178 LYS A O 1
ATOM 1451 N N . PHE A 1 179 ? -16.546 -7.555 14.547 1.00 89.56 179 PHE A N 1
ATOM 1452 C CA . PHE A 1 179 ? -15.734 -8.335 13.621 1.00 89.56 179 PHE A CA 1
ATOM 1453 C C . PHE A 1 179 ? -15.908 -9.822 13.884 1.00 89.56 179 PHE A C 1
ATOM 1455 O O . PHE A 1 179 ? -15.654 -10.291 14.993 1.00 89.56 179 PHE A O 1
ATOM 1462 N N . GLU A 1 180 ? -16.321 -10.560 12.862 1.00 89.06 180 GLU A N 1
ATOM 1463 C CA . GLU A 1 180 ? -16.505 -12.006 12.920 1.00 89.06 180 GLU A CA 1
ATOM 1464 C C . GLU A 1 180 ? -15.552 -12.653 11.911 1.00 89.06 180 GLU A C 1
ATOM 1466 O O . GLU A 1 180 ? -15.687 -12.464 10.705 1.00 89.06 180 GLU A O 1
ATOM 1471 N N . SER A 1 181 ? -14.572 -13.411 12.404 1.00 84.00 181 SER A N 1
ATOM 1472 C CA . SER A 1 181 ? -13.669 -14.204 11.564 1.00 84.00 181 SER A CA 1
ATOM 1473 C C . SER A 1 181 ? -14.186 -15.635 11.493 1.00 84.00 181 SER A C 1
ATOM 1475 O O . SER A 1 181 ? -14.259 -16.300 12.525 1.00 84.00 181 SER A O 1
ATOM 1477 N N . LEU A 1 182 ? -14.531 -16.093 10.291 1.00 81.88 182 LEU A N 1
ATOM 1478 C CA . LEU A 1 182 ? -15.070 -17.431 10.011 1.00 81.88 182 LEU A CA 1
ATOM 1479 C C . LEU A 1 182 ? -14.066 -18.322 9.256 1.00 81.88 182 LEU A C 1
ATOM 1481 O O . LEU A 1 182 ? -14.457 -19.333 8.688 1.00 81.88 182 LEU A O 1
ATOM 1485 N N . LEU A 1 183 ? -12.790 -17.933 9.242 1.00 76.81 183 L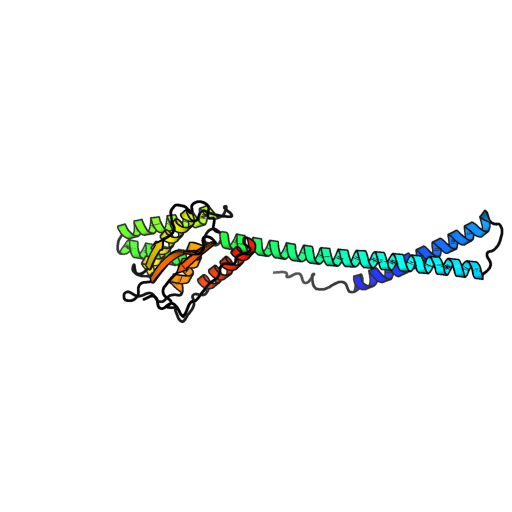EU A N 1
ATOM 1486 C CA . LEU A 1 183 ? -11.697 -18.675 8.609 1.00 76.81 183 LEU A CA 1
ATOM 1487 C C . LEU A 1 183 ? -11.375 -19.945 9.413 1.00 76.81 183 LEU A C 1
ATOM 1489 O O . LEU A 1 183 ? -11.297 -19.894 10.649 1.00 76.81 183 LEU A O 1
ATOM 1493 N N . GLU A 1 184 ? -11.207 -21.082 8.735 1.00 67.56 184 GLU A N 1
ATOM 1494 C CA . GLU A 1 184 ? -10.863 -22.344 9.391 1.00 67.56 184 GLU A CA 1
ATOM 1495 C C . GLU A 1 184 ? -9.364 -22.388 9.742 1.00 67.56 184 GLU A C 1
ATOM 1497 O O . GLU A 1 184 ? -8.522 -21.765 9.101 1.00 67.56 184 GLU A O 1
ATOM 1502 N N . LYS A 1 185 ? -8.991 -23.154 10.779 1.00 58.50 185 LYS A N 1
ATOM 1503 C CA . LYS A 1 185 ? -7.589 -23.267 11.247 1.00 58.50 185 LYS A CA 1
ATOM 1504 C C . LYS A 1 185 ? -6.612 -23.837 10.207 1.00 58.50 185 LYS A C 1
ATOM 1506 O O . LYS A 1 185 ? -5.408 -23.763 10.413 1.00 58.50 185 LYS A O 1
ATOM 1511 N N . THR A 1 186 ? -7.108 -24.427 9.126 1.00 49.91 186 THR A N 1
ATOM 1512 C CA . THR A 1 186 ? -6.319 -25.132 8.102 1.00 49.91 186 THR A CA 1
ATOM 1513 C C . THR A 1 186 ? -5.606 -24.176 7.129 1.00 49.91 186 THR A C 1
ATOM 1515 O O . THR A 1 186 ? -4.866 -24.614 6.255 1.00 49.91 186 THR A O 1
ATOM 1518 N N . GLU A 1 187 ? -5.795 -22.865 7.289 1.00 59.50 187 GLU A N 1
ATOM 1519 C CA . GLU A 1 187 ? -5.423 -21.830 6.317 1.00 59.50 187 GLU A CA 1
ATOM 1520 C C . GLU A 1 187 ? -4.080 -21.123 6.629 1.00 59.50 187 GLU A C 1
ATOM 1522 O O . GLU A 1 187 ? -3.784 -20.063 6.077 1.00 59.50 187 GLU A O 1
ATOM 1527 N N . GLU A 1 188 ? -3.221 -21.721 7.472 1.00 54.69 188 GLU A N 1
ATOM 1528 C CA . GLU A 1 188 ? -1.913 -21.180 7.920 1.00 54.69 188 GLU A CA 1
ATOM 1529 C C . GLU A 1 188 ? -0.919 -20.838 6.785 1.00 54.69 188 GLU A C 1
ATOM 1531 O O . GLU A 1 188 ? 0.076 -20.151 7.018 1.00 54.69 188 GLU A O 1
ATOM 1536 N N . HIS A 1 189 ? -1.160 -21.289 5.551 1.00 60.38 189 HIS A N 1
ATOM 1537 C CA . HIS A 1 189 ? -0.266 -21.066 4.406 1.00 60.38 189 HIS A CA 1
ATOM 1538 C C . HIS A 1 189 ? -0.656 -19.883 3.506 1.00 60.38 189 HIS A C 1
ATOM 1540 O O . HIS A 1 189 ? 0.088 -19.552 2.577 1.00 60.38 189 HIS A O 1
ATOM 1546 N N . ALA A 1 190 ? -1.790 -19.229 3.763 1.00 71.25 190 ALA A N 1
ATOM 1547 C CA . ALA A 1 190 ? -2.193 -18.050 3.010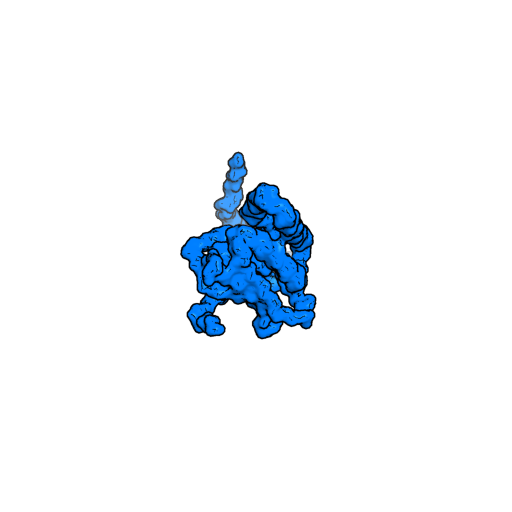 1.00 71.25 190 ALA A CA 1
ATOM 1548 C C . ALA A 1 190 ? -1.389 -16.814 3.453 1.00 71.25 190 ALA A C 1
ATOM 1550 O O . ALA A 1 190 ? -1.224 -16.539 4.645 1.00 71.25 190 ALA A O 1
ATOM 1551 N N . HIS A 1 191 ? -0.896 -16.064 2.468 1.00 77.81 191 HIS A N 1
ATOM 1552 C CA . HIS A 1 191 ? -0.106 -14.856 2.676 1.00 77.81 191 HIS A CA 1
ATOM 1553 C C . HIS A 1 191 ? -0.808 -13.653 2.053 1.00 77.81 191 HIS A C 1
ATOM 1555 O O . HIS A 1 191 ? -1.367 -13.745 0.960 1.00 77.81 191 HIS A O 1
ATOM 1561 N N . LEU A 1 192 ? -0.750 -12.520 2.744 1.00 78.56 192 LEU A N 1
ATOM 1562 C CA . LEU A 1 192 ? -1.322 -11.252 2.308 1.00 78.56 192 LEU A CA 1
ATOM 1563 C C . LEU A 1 192 ? -0.254 -10.163 2.295 1.00 78.56 192 LEU A C 1
ATOM 1565 O O . LEU A 1 192 ? 0.751 -10.240 3.006 1.00 78.56 192 LEU A O 1
ATOM 1569 N N . ILE A 1 193 ? -0.496 -9.123 1.497 1.00 80.25 193 ILE A N 1
ATOM 1570 C CA . ILE A 1 193 ? 0.296 -7.893 1.571 1.00 80.25 193 ILE A CA 1
ATOM 1571 C C . ILE A 1 193 ? 0.024 -7.246 2.939 1.00 80.25 193 ILE A C 1
ATOM 1573 O O . ILE A 1 193 ? -1.150 -7.057 3.266 1.00 80.25 193 ILE A O 1
ATOM 1577 N N . PRO A 1 194 ? 1.052 -6.866 3.714 1.00 80.25 194 PRO A N 1
ATOM 1578 C CA . PRO A 1 194 ? 0.855 -6.243 5.015 1.00 80.25 194 PRO A CA 1
ATOM 1579 C C . PRO A 1 194 ? -0.064 -5.016 4.991 1.00 80.25 194 PRO A C 1
ATOM 1581 O O . PRO A 1 194 ? 0.061 -4.148 4.124 1.00 80.25 194 PRO A O 1
ATOM 1584 N N . GLY A 1 195 ? -0.956 -4.919 5.974 1.00 79.88 195 GLY A N 1
ATOM 1585 C CA . GLY A 1 195 ? -1.927 -3.834 6.104 1.00 79.88 195 GLY A CA 1
ATOM 1586 C C . GLY A 1 195 ? -3.170 -3.993 5.227 1.00 79.88 195 GLY A C 1
ATOM 1587 O O . GLY A 1 195 ? -3.993 -3.076 5.181 1.00 79.88 195 GLY A O 1
ATOM 1588 N N . SER A 1 196 ? -3.350 -5.137 4.561 1.00 84.06 196 SER A N 1
ATOM 1589 C CA . SER A 1 196 ? -4.500 -5.359 3.681 1.00 84.06 196 SER A CA 1
ATOM 1590 C C . SER A 1 196 ? -5.828 -5.328 4.430 1.00 84.06 196 SER A C 1
ATOM 1592 O O . SER A 1 196 ? -6.716 -4.552 4.073 1.00 84.06 196 SER A O 1
ATOM 1594 N N . LEU A 1 197 ? -5.980 -6.147 5.478 1.00 86.31 197 LEU A N 1
ATOM 1595 C CA . LEU A 1 197 ? -7.230 -6.192 6.239 1.00 86.31 197 LEU A CA 1
ATOM 1596 C C . LEU A 1 197 ? -7.472 -4.883 7.008 1.00 86.31 197 LEU A C 1
ATOM 1598 O O . LEU A 1 197 ? -8.581 -4.358 6.895 1.00 86.31 197 LEU A O 1
ATOM 1602 N N . PRO A 1 198 ? -6.481 -4.301 7.718 1.00 86.38 198 PRO A N 1
ATOM 1603 C CA . PRO A 1 198 ? -6.609 -2.989 8.350 1.00 86.38 198 PRO A CA 1
ATOM 1604 C C . PRO A 1 198 ? -7.152 -1.888 7.432 1.00 86.38 198 PRO A C 1
ATOM 1606 O O . PRO A 1 198 ? -8.133 -1.234 7.786 1.00 86.38 198 PRO A O 1
ATOM 1609 N N . VAL A 1 199 ? -6.565 -1.709 6.240 1.00 86.69 199 VAL A N 1
ATOM 1610 C CA . VAL A 1 199 ? -6.957 -0.643 5.300 1.00 86.69 199 VAL A CA 1
ATOM 1611 C C . VAL A 1 199 ? -8.368 -0.869 4.762 1.00 86.69 199 VAL A C 1
ATOM 1613 O O . VAL A 1 199 ? -9.160 0.072 4.682 1.00 86.69 199 VAL A O 1
ATOM 1616 N N . VAL A 1 200 ? -8.718 -2.113 4.421 1.00 88.31 200 VAL A N 1
ATOM 1617 C CA . VAL A 1 200 ? -10.065 -2.431 3.925 1.00 88.31 200 VAL A CA 1
ATOM 1618 C C . VAL A 1 200 ? -11.113 -2.239 5.024 1.00 88.31 200 VAL A C 1
ATOM 1620 O O . VAL A 1 200 ? -12.175 -1.675 4.764 1.00 88.31 200 VAL A O 1
ATOM 1623 N N . ILE A 1 201 ? -10.818 -2.649 6.258 1.00 88.75 201 ILE A N 1
ATOM 1624 C CA . ILE A 1 201 ? -11.701 -2.440 7.412 1.00 88.75 201 ILE A CA 1
ATOM 1625 C C . ILE A 1 201 ? -11.907 -0.952 7.674 1.00 88.75 201 ILE A C 1
ATOM 1627 O O . ILE A 1 201 ? -13.050 -0.517 7.811 1.00 88.75 201 ILE A O 1
ATOM 1631 N N . GLU A 1 202 ? -10.830 -0.167 7.710 1.00 87.38 202 GLU A N 1
ATOM 1632 C CA . GLU A 1 202 ? -10.918 1.279 7.900 1.00 87.38 202 GLU A CA 1
ATOM 1633 C C . GLU A 1 202 ? -11.796 1.913 6.816 1.00 87.38 202 GLU A C 1
ATOM 1635 O O . GLU A 1 202 ? -12.697 2.701 7.119 1.00 87.38 202 GLU A O 1
ATOM 1640 N N . PHE A 1 203 ? -11.599 1.513 5.557 1.00 88.69 203 PHE A N 1
ATOM 1641 C CA . PHE A 1 203 ? -12.421 1.972 4.447 1.00 88.69 203 PHE A CA 1
ATOM 1642 C C . PHE A 1 203 ? -13.904 1.613 4.627 1.00 88.69 203 PHE A C 1
ATOM 1644 O O . PHE A 1 203 ? -14.761 2.479 4.436 1.00 88.69 203 PHE A O 1
ATOM 1651 N N . ILE A 1 204 ? -14.229 0.374 5.016 1.00 88.69 204 ILE A N 1
ATOM 1652 C CA . ILE A 1 204 ? -15.618 -0.050 5.256 1.00 88.69 204 ILE A CA 1
ATOM 1653 C C . ILE A 1 204 ? -16.229 0.775 6.393 1.00 88.69 204 ILE A C 1
ATOM 1655 O O . ILE A 1 204 ? -17.295 1.363 6.217 1.00 88.69 204 ILE A O 1
ATOM 1659 N N . VAL A 1 205 ? -15.557 0.871 7.541 1.00 88.88 205 VAL A N 1
ATOM 1660 C CA . VAL A 1 205 ? -16.070 1.575 8.727 1.00 88.88 205 VAL A CA 1
ATOM 1661 C C . VAL A 1 205 ? -16.272 3.064 8.446 1.00 88.88 205 VAL A C 1
ATOM 1663 O O . VAL A 1 205 ? -17.346 3.609 8.713 1.00 88.88 205 VAL A O 1
ATOM 1666 N N . ARG A 1 206 ? -15.279 3.741 7.854 1.00 87.38 206 ARG A N 1
ATOM 1667 C CA . ARG A 1 206 ? -15.357 5.188 7.601 1.00 87.38 206 ARG A CA 1
ATOM 1668 C C . ARG A 1 206 ? -16.423 5.552 6.575 1.00 87.38 206 ARG A C 1
ATOM 1670 O O . ARG A 1 206 ? -16.990 6.639 6.688 1.00 87.38 206 ARG A O 1
ATOM 1677 N N . ASN A 1 207 ? -16.742 4.659 5.638 1.00 86.81 207 ASN A N 1
ATOM 1678 C CA . ASN A 1 207 ? -17.712 4.910 4.569 1.00 86.81 207 ASN A CA 1
ATOM 1679 C C . ASN A 1 207 ? -19.086 4.264 4.794 1.00 86.81 207 ASN A C 1
ATOM 1681 O O . ASN A 1 207 ? -19.962 4.439 3.952 1.00 86.81 207 ASN A O 1
ATOM 1685 N N . THR A 1 208 ? -19.311 3.593 5.927 1.00 86.62 208 THR A N 1
ATOM 1686 C CA . THR A 1 208 ? -20.607 2.987 6.271 1.00 86.62 208 THR A CA 1
ATOM 1687 C C . THR A 1 208 ? -21.282 3.748 7.414 1.00 86.62 208 THR A C 1
ATOM 1689 O O . THR A 1 208 ? -20.656 4.128 8.405 1.00 86.62 208 THR A O 1
ATOM 1692 N N . ILE A 1 209 ? -22.581 4.001 7.284 1.00 85.12 209 ILE A N 1
ATOM 1693 C CA . ILE A 1 209 ? -23.426 4.567 8.331 1.00 85.12 209 ILE A CA 1
ATOM 1694 C C . ILE A 1 209 ? -23.552 3.521 9.440 1.00 85.12 209 ILE A C 1
ATOM 1696 O O . ILE A 1 209 ? -24.086 2.432 9.240 1.00 85.12 209 ILE A O 1
ATOM 1700 N N . THR A 1 210 ? -23.058 3.881 10.621 1.00 86.94 210 THR A N 1
ATOM 1701 C CA . THR A 1 210 ? -23.095 3.042 11.820 1.00 86.94 210 THR A CA 1
ATOM 1702 C C . THR A 1 210 ? -23.868 3.781 12.901 1.00 86.94 210 THR A C 1
ATOM 1704 O O . THR A 1 210 ? -23.611 4.958 13.161 1.00 86.94 210 THR A O 1
ATOM 1707 N N . SER A 1 211 ? -24.834 3.112 13.527 1.00 85.19 211 SER A N 1
ATOM 1708 C CA . SER A 1 211 ? -25.620 3.690 14.618 1.00 85.19 211 SER A CA 1
ATOM 1709 C C . SER A 1 211 ? -25.957 2.642 15.671 1.00 85.19 211 SER A C 1
ATOM 1711 O O . SER A 1 211 ? -25.847 1.445 15.433 1.00 85.19 211 SER A O 1
ATOM 1713 N N . LYS A 1 212 ? -26.455 3.080 16.830 1.00 83.25 212 LYS A N 1
ATOM 1714 C CA . LYS A 1 212 ? -26.915 2.171 17.891 1.00 83.25 212 LYS A CA 1
ATOM 1715 C C . LYS A 1 212 ? -28.030 1.212 17.439 1.00 83.25 212 LYS A C 1
ATOM 1717 O O . LYS A 1 212 ? -28.172 0.130 17.996 1.00 83.25 212 LYS A O 1
ATOM 1722 N N . TYR A 1 213 ? -28.843 1.620 16.465 1.00 83.44 213 TYR A N 1
ATOM 1723 C CA . TYR A 1 213 ? -29.938 0.804 15.930 1.00 83.44 213 TYR A CA 1
ATOM 1724 C C . TYR A 1 213 ? -29.498 -0.069 14.753 1.00 83.44 213 TYR A C 1
ATOM 1726 O O . TYR A 1 213 ? -30.182 -1.028 14.406 1.00 83.44 213 TYR A O 1
ATOM 1734 N N . GLU A 1 214 ? -28.357 0.257 14.151 1.00 85.56 214 GLU A N 1
ATOM 1735 C CA . GLU A 1 214 ? -27.805 -0.431 12.994 1.00 85.56 214 GLU A CA 1
ATOM 1736 C C . GLU A 1 214 ? -26.285 -0.563 13.174 1.00 85.56 214 GLU A C 1
ATOM 1738 O O . GLU A 1 214 ? -25.524 0.260 12.651 1.00 85.56 214 GLU A O 1
ATOM 1743 N N . PRO A 1 215 ? -25.844 -1.543 13.990 1.00 88.00 215 PRO A N 1
ATOM 1744 C CA . PRO A 1 215 ? -24.429 -1.808 14.201 1.00 88.00 215 PRO A CA 1
ATOM 1745 C C . PRO A 1 215 ? -23.800 -2.395 12.937 1.00 88.00 215 PRO A C 1
ATOM 1747 O O . PRO A 1 215 ? -24.446 -3.125 12.177 1.00 88.00 215 PRO A O 1
ATOM 1750 N N . LEU A 1 216 ? -22.517 -2.111 12.737 1.00 90.69 216 LEU A N 1
ATOM 1751 C CA . LEU A 1 216 ? -21.762 -2.601 11.594 1.00 90.69 216 LEU A CA 1
ATOM 1752 C C . LEU A 1 216 ? -21.105 -3.935 11.948 1.00 90.69 216 LEU A C 1
ATOM 1754 O O . LEU A 1 216 ? -20.230 -4.000 12.809 1.00 90.69 216 LEU A O 1
ATOM 1758 N N . ILE A 1 217 ? -21.531 -4.995 11.266 1.00 89.88 217 ILE A N 1
ATOM 1759 C CA . ILE A 1 217 ? -20.941 -6.329 11.381 1.00 89.88 217 ILE A CA 1
ATOM 1760 C C . ILE A 1 217 ? -20.111 -6.579 10.125 1.00 89.88 217 ILE A C 1
ATOM 1762 O O . ILE A 1 217 ? -20.649 -6.557 9.016 1.00 89.88 217 ILE A O 1
ATOM 1766 N N . ILE A 1 218 ? -18.813 -6.801 10.312 1.00 89.75 218 ILE A N 1
ATOM 1767 C CA . ILE A 1 218 ? -17.865 -7.157 9.258 1.00 89.75 218 ILE A CA 1
ATOM 1768 C C . ILE A 1 218 ? -17.515 -8.632 9.438 1.00 89.75 218 ILE A C 1
ATOM 1770 O O . ILE A 1 218 ? -16.990 -9.028 10.480 1.00 89.75 218 ILE A O 1
ATOM 1774 N N . ARG A 1 219 ? -17.817 -9.441 8.424 1.00 89.19 219 ARG A N 1
ATOM 1775 C CA . ARG A 1 219 ? -17.515 -10.872 8.392 1.00 89.19 219 ARG A CA 1
ATOM 1776 C C . ARG A 1 219 ? -16.344 -11.131 7.462 1.00 89.19 219 ARG A C 1
ATOM 1778 O O . ARG A 1 219 ? -16.394 -10.722 6.307 1.00 89.19 219 ARG A O 1
ATOM 1785 N N . CYS A 1 220 ? -15.322 -11.808 7.966 1.00 86.69 220 CYS A N 1
ATOM 1786 C CA . CYS A 1 220 ? -14.183 -12.272 7.187 1.00 86.69 220 CYS A CA 1
ATOM 1787 C C . CYS A 1 220 ? -14.346 -13.764 6.903 1.00 86.69 220 CYS A C 1
ATOM 1789 O O . CYS A 1 220 ? -14.459 -14.558 7.841 1.00 86.69 220 CYS A O 1
ATOM 1791 N N . LEU A 1 221 ? -14.395 -14.127 5.626 1.00 86.00 221 LEU A N 1
ATOM 1792 C CA . LEU A 1 221 ? -14.597 -15.496 5.158 1.00 86.00 221 LEU A CA 1
ATOM 1793 C C . LEU A 1 221 ? -13.790 -15.759 3.890 1.00 86.00 221 LEU A C 1
ATOM 1795 O O . LEU A 1 221 ? -13.602 -14.860 3.070 1.00 86.00 221 LEU A O 1
ATOM 1799 N N . MET A 1 222 ? -13.342 -16.999 3.729 1.00 78.62 222 MET A N 1
ATOM 1800 C CA . MET A 1 222 ? -12.704 -17.455 2.504 1.00 78.62 222 MET A CA 1
ATOM 1801 C C . MET A 1 222 ? -13.774 -17.956 1.527 1.00 78.62 222 MET A C 1
ATOM 1803 O O . MET A 1 222 ? -14.668 -18.711 1.905 1.00 78.62 222 MET A O 1
ATOM 1807 N N . GLU A 1 223 ? -13.707 -17.497 0.281 1.00 77.06 223 GLU A N 1
ATOM 1808 C CA . GLU A 1 223 ? -14.583 -17.911 -0.814 1.00 77.06 223 GLU A CA 1
ATOM 1809 C C . GLU A 1 223 ? -13.728 -18.634 -1.868 1.00 77.06 223 GLU A C 1
ATOM 1811 O O . GLU A 1 223 ? -12.654 -18.160 -2.250 1.00 77.06 223 GLU A O 1
ATOM 1816 N N . ASP A 1 224 ? -14.188 -19.818 -2.278 1.00 69.44 224 ASP A N 1
ATOM 1817 C CA . ASP A 1 224 ? -13.569 -20.685 -3.292 1.00 69.44 224 ASP A CA 1
ATOM 1818 C C . ASP A 1 224 ? -12.092 -21.076 -3.042 1.00 69.44 224 ASP A C 1
ATOM 1820 O O . ASP A 1 224 ? -11.375 -21.364 -3.993 1.00 69.44 224 ASP A O 1
ATOM 1824 N N . GLU A 1 225 ? -11.621 -21.078 -1.784 1.00 69.3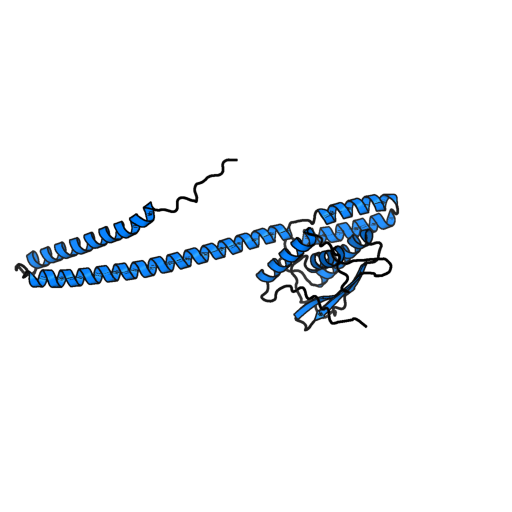8 225 GLU A N 1
ATOM 1825 C CA . GLU A 1 225 ? -10.207 -21.314 -1.386 1.00 69.38 225 GLU A CA 1
ATOM 1826 C C . GLU A 1 225 ? -9.184 -20.346 -2.026 1.00 69.38 225 GLU A C 1
ATOM 1828 O O . GLU A 1 225 ? -7.973 -20.496 -1.865 1.00 69.38 225 GLU A O 1
ATOM 1833 N N . GLU A 1 226 ? -9.658 -19.319 -2.736 1.00 70.12 226 GLU A N 1
ATOM 1834 C CA . GLU A 1 226 ? -8.821 -18.402 -3.510 1.00 70.12 226 GLU A CA 1
ATOM 1835 C C . GLU A 1 226 ? -8.922 -16.948 -3.042 1.00 70.12 226 GLU A C 1
ATOM 1837 O O . GLU A 1 226 ? -7.977 -16.180 -3.239 1.00 70.12 226 GLU A O 1
ATOM 1842 N N . TYR A 1 227 ? -10.048 -16.551 -2.440 1.00 77.44 227 TYR A N 1
ATOM 1843 C CA . TYR A 1 227 ? -10.309 -15.165 -2.058 1.00 77.44 227 TYR A CA 1
ATOM 1844 C C . TYR A 1 227 ? -10.662 -15.037 -0.582 1.00 77.44 227 TYR A C 1
ATOM 1846 O O . TYR A 1 227 ? -11.551 -15.714 -0.078 1.00 77.44 227 TYR A O 1
ATOM 1854 N N . ILE A 1 228 ? -10.030 -14.080 0.097 1.00 81.12 228 ILE A N 1
ATOM 1855 C CA . ILE A 1 228 ? -10.494 -13.606 1.402 1.00 81.12 228 ILE A CA 1
ATOM 1856 C C . ILE A 1 228 ? -11.478 -12.468 1.159 1.00 81.12 228 ILE A C 1
ATOM 1858 O O . ILE A 1 228 ? -11.142 -11.450 0.553 1.00 81.12 228 ILE A O 1
ATOM 1862 N N . THR A 1 229 ? -12.704 -12.644 1.639 1.00 83.25 229 THR A N 1
ATOM 1863 C CA . THR A 1 229 ? -13.797 -11.695 1.458 1.00 83.25 229 THR A CA 1
ATOM 1864 C C . THR A 1 229 ? -14.183 -11.063 2.789 1.00 83.25 229 THR A C 1
ATOM 1866 O O . THR A 1 229 ? -14.389 -11.737 3.800 1.00 83.25 229 THR A O 1
ATOM 1869 N N . LEU A 1 230 ? -14.281 -9.734 2.781 1.00 85.00 230 LEU A N 1
ATOM 1870 C CA . LEU A 1 230 ? -14.831 -8.950 3.879 1.00 85.00 230 LEU A CA 1
ATOM 1871 C C . LEU A 1 230 ? -16.239 -8.507 3.493 1.00 85.00 230 LEU A C 1
ATOM 1873 O O . LEU A 1 230 ? -16.421 -7.673 2.607 1.00 85.00 230 LEU A O 1
ATOM 1877 N N . GLN A 1 231 ? -17.238 -9.085 4.152 1.00 85.44 231 GLN A N 1
ATOM 1878 C CA . GLN A 1 231 ? -18.644 -8.804 3.901 1.00 85.44 231 GLN A CA 1
ATOM 1879 C C . GLN A 1 231 ? -19.222 -7.933 5.012 1.00 85.44 231 GLN A C 1
ATOM 1881 O O . GLN A 1 231 ? -19.062 -8.220 6.198 1.00 85.44 231 GLN A O 1
ATOM 1886 N N . SER A 1 232 ? -19.948 -6.891 4.626 1.00 85.00 232 SER A N 1
ATOM 1887 C CA . SER A 1 232 ? -20.735 -6.070 5.539 1.00 85.00 232 SER A CA 1
ATOM 1888 C C . SER A 1 232 ? -22.081 -5.723 4.913 1.00 85.00 232 SER A C 1
ATOM 1890 O O . SER A 1 232 ? -22.274 -5.801 3.696 1.00 85.00 232 SER A O 1
ATOM 1892 N N . LYS A 1 233 ? -23.050 -5.358 5.755 1.00 83.94 233 LYS A N 1
ATOM 1893 C CA . LYS A 1 233 ? -24.340 -4.861 5.277 1.00 83.94 233 LYS A CA 1
ATOM 1894 C C . LYS A 1 233 ? -24.132 -3.510 4.586 1.00 83.94 233 LYS A C 1
ATOM 1896 O O . LYS A 1 233 ? -23.545 -2.605 5.173 1.00 83.94 233 LYS A O 1
ATOM 1901 N N . LEU A 1 234 ? -24.656 -3.368 3.368 1.00 78.69 234 LEU A N 1
ATOM 1902 C CA . LEU A 1 234 ? -24.565 -2.125 2.604 1.00 78.69 234 LEU A CA 1
ATOM 1903 C C . LEU A 1 234 ? -25.359 -1.007 3.299 1.00 78.69 234 LEU A C 1
ATOM 1905 O O . LEU A 1 234 ? -26.586 -1.086 3.391 1.00 78.69 234 LEU A O 1
ATOM 1909 N N . ASN A 1 235 ? -24.660 0.028 3.763 1.00 82.50 235 ASN A N 1
ATOM 1910 C CA . ASN A 1 235 ? -25.257 1.225 4.359 1.00 82.50 235 ASN A CA 1
ATOM 1911 C C . ASN A 1 235 ? -24.352 2.443 4.124 1.00 82.50 235 ASN A C 1
ATOM 1913 O O . ASN A 1 235 ? -23.836 3.041 5.061 1.00 82.50 235 ASN A O 1
ATOM 1917 N N . ASP A 1 236 ? -24.062 2.753 2.864 1.00 83.31 236 ASP A N 1
ATOM 1918 C CA . ASP A 1 236 ? -23.014 3.715 2.515 1.00 83.31 236 ASP A CA 1
ATOM 1919 C C . ASP A 1 236 ? -23.347 5.150 2.963 1.00 83.31 236 ASP A C 1
ATOM 1921 O O . ASP A 1 236 ? -24.463 5.649 2.786 1.00 83.31 236 ASP A O 1
ATOM 1925 N N . LYS A 1 237 ? -22.342 5.858 3.488 1.00 83.94 237 LYS A N 1
ATOM 1926 C CA . LYS A 1 237 ? -22.409 7.308 3.695 1.00 83.94 237 LYS A CA 1
ATOM 1927 C C . LYS A 1 237 ? -22.486 8.016 2.340 1.00 83.94 237 LYS A C 1
ATOM 1929 O O . LYS A 1 237 ? -21.847 7.617 1.370 1.00 83.94 237 LYS A O 1
ATOM 1934 N N . LEU A 1 238 ? -23.221 9.129 2.294 1.00 78.56 238 LEU A N 1
ATOM 1935 C CA . LEU A 1 238 ? -23.335 9.967 1.090 1.00 78.56 238 LEU A CA 1
ATOM 1936 C C . LEU A 1 238 ? -22.011 10.649 0.712 1.00 78.56 238 LEU A C 1
ATOM 1938 O O . LEU A 1 238 ? -21.765 10.916 -0.462 1.00 78.56 238 LEU A O 1
ATOM 1942 N N . ILE A 1 239 ? -21.177 10.948 1.710 1.00 83.62 239 ILE A N 1
ATOM 1943 C CA . ILE A 1 239 ? -19.865 11.572 1.538 1.00 83.62 239 ILE A CA 1
ATOM 1944 C C . ILE A 1 239 ? -18.811 10.518 1.861 1.00 83.62 239 ILE A C 1
ATOM 1946 O O . ILE A 1 239 ? -18.790 9.979 2.968 1.00 83.62 239 ILE A O 1
ATOM 1950 N N . ILE A 1 240 ? -17.954 10.236 0.882 1.00 84.62 240 ILE A N 1
ATOM 1951 C CA . ILE A 1 240 ? -16.859 9.273 1.008 1.00 84.62 240 ILE A CA 1
ATOM 1952 C C . ILE A 1 240 ? -15.680 9.952 1.706 1.00 84.62 240 ILE A C 1
ATOM 1954 O O . ILE A 1 240 ? -15.306 11.075 1.367 1.00 84.62 240 ILE A O 1
ATOM 1958 N N . HIS A 1 241 ? -15.073 9.253 2.659 1.00 84.62 241 HIS A N 1
ATOM 1959 C CA . HIS A 1 241 ? -13.853 9.682 3.323 1.00 84.62 241 HIS A CA 1
ATOM 1960 C C . HIS A 1 241 ? -12.655 9.547 2.372 1.00 84.62 241 HIS A C 1
ATOM 1962 O O . HIS A 1 241 ? -12.193 8.436 2.082 1.00 84.62 241 HIS A O 1
ATOM 1968 N N . GLN A 1 242 ? -12.166 10.685 1.875 1.00 84.44 242 GLN A N 1
ATOM 1969 C CA . GLN A 1 242 ? -11.203 10.751 0.775 1.00 84.44 242 GLN A CA 1
ATOM 1970 C C . GLN A 1 242 ? -9.892 10.015 1.081 1.00 84.44 242 GLN A C 1
ATOM 1972 O O . GLN A 1 242 ? -9.414 9.266 0.232 1.00 84.44 242 GLN A O 1
ATOM 1977 N N . GLU A 1 243 ? -9.342 10.154 2.289 1.00 82.50 243 GLU A N 1
ATOM 1978 C CA . GLU A 1 243 ? -8.067 9.514 2.643 1.00 82.50 243 GLU A CA 1
ATOM 1979 C C . GLU A 1 243 ? -8.171 7.989 2.662 1.00 82.50 243 GLU A C 1
ATOM 1981 O O . GLU A 1 243 ? -7.337 7.295 2.086 1.00 82.50 243 GLU A O 1
ATOM 1986 N N . SER A 1 244 ? -9.269 7.460 3.214 1.00 83.19 244 SER A N 1
ATOM 1987 C CA . SER A 1 244 ? -9.514 6.010 3.228 1.00 83.19 244 SER A CA 1
ATOM 1988 C C . SER A 1 244 ? -9.678 5.447 1.817 1.00 83.19 244 SER A C 1
ATOM 1990 O O . SER A 1 244 ? -9.259 4.326 1.532 1.00 83.19 244 SER A O 1
ATOM 1992 N N . LYS A 1 245 ? -10.266 6.237 0.908 1.00 85.25 245 LYS A N 1
ATOM 1993 C CA . LYS A 1 245 ? -10.413 5.866 -0.497 1.00 85.25 245 LYS A CA 1
ATOM 1994 C C . LYS A 1 245 ? -9.055 5.827 -1.196 1.00 85.25 245 LYS A C 1
ATOM 1996 O O . LYS A 1 245 ? -8.778 4.868 -1.907 1.00 85.25 245 LYS A O 1
ATOM 2001 N N . LEU A 1 246 ? -8.206 6.829 -0.963 1.00 83.56 246 LEU A N 1
ATOM 2002 C CA . LEU A 1 246 ? -6.843 6.862 -1.495 1.00 83.56 246 LEU A CA 1
ATOM 2003 C C . LEU A 1 246 ? -6.007 5.687 -0.972 1.00 83.56 246 LEU A C 1
ATOM 2005 O O . LEU A 1 246 ? -5.288 5.064 -1.750 1.00 83.56 246 LEU A O 1
ATOM 2009 N N . ALA A 1 247 ? -6.132 5.344 0.313 1.00 82.81 247 ALA A N 1
ATOM 2010 C CA . ALA A 1 247 ? -5.470 4.180 0.897 1.00 82.81 247 ALA A CA 1
ATOM 2011 C C . ALA A 1 247 ? -5.918 2.866 0.229 1.00 82.81 247 ALA A C 1
ATOM 2013 O O . ALA A 1 247 ? -5.075 2.040 -0.120 1.00 82.81 247 ALA A O 1
ATOM 2014 N N . LEU A 1 248 ? -7.222 2.699 -0.033 1.00 85.31 248 LEU A N 1
ATOM 2015 C CA . LEU A 1 248 ? -7.750 1.532 -0.748 1.00 85.31 248 LEU A CA 1
ATOM 2016 C C . LEU A 1 248 ? -7.279 1.472 -2.211 1.00 85.31 248 LEU A C 1
ATOM 2018 O O . LEU A 1 248 ? -6.858 0.414 -2.670 1.00 85.31 248 LEU A O 1
ATOM 2022 N N . GLU A 1 249 ? -7.328 2.587 -2.945 1.00 85.62 249 GLU A N 1
ATOM 2023 C CA . GLU A 1 249 ? -6.860 2.662 -4.340 1.00 85.62 249 GLU A CA 1
ATOM 2024 C C . GLU A 1 249 ? -5.365 2.313 -4.445 1.00 85.62 249 GLU A C 1
ATOM 2026 O O . GLU A 1 249 ? -4.944 1.586 -5.350 1.00 85.62 249 GLU A O 1
ATOM 2031 N N . ARG A 1 250 ? -4.557 2.768 -3.479 1.00 80.56 250 ARG A N 1
ATOM 2032 C CA . ARG A 1 250 ? -3.138 2.398 -3.366 1.00 80.56 250 ARG A CA 1
ATOM 2033 C C . ARG A 1 250 ? -2.962 0.910 -3.070 1.00 80.56 250 ARG A C 1
ATOM 2035 O O . ARG A 1 250 ? -2.155 0.266 -3.732 1.00 80.56 250 ARG A O 1
ATOM 2042 N N . LEU A 1 251 ? -3.746 0.343 -2.151 1.00 83.38 251 LEU A N 1
ATOM 2043 C CA . LEU A 1 251 ? -3.711 -1.092 -1.862 1.00 83.38 251 LEU A CA 1
ATOM 2044 C C . LEU A 1 251 ? -4.072 -1.932 -3.100 1.00 83.38 251 LEU A C 1
ATOM 2046 O O . LEU A 1 251 ? -3.381 -2.900 -3.405 1.00 83.38 251 LEU A O 1
ATOM 2050 N N . GLN A 1 252 ? -5.100 -1.545 -3.862 1.00 84.62 252 GLN A N 1
ATOM 2051 C CA . GLN A 1 252 ? -5.468 -2.220 -5.117 1.00 84.62 252 GLN A CA 1
ATOM 2052 C C . GLN A 1 252 ? -4.317 -2.221 -6.128 1.00 84.62 252 GLN A C 1
ATOM 2054 O O . GLN A 1 252 ? -4.041 -3.240 -6.765 1.00 84.62 252 GLN A O 1
ATOM 2059 N N . LYS A 1 253 ? -3.614 -1.090 -6.240 1.00 81.06 253 LYS A N 1
ATOM 2060 C CA . LYS A 1 253 ? -2.426 -0.955 -7.083 1.00 81.06 253 LYS A CA 1
ATOM 2061 C C . LYS A 1 253 ? -1.294 -1.875 -6.611 1.00 81.06 253 LYS A C 1
ATOM 2063 O O . LYS A 1 253 ? -0.695 -2.549 -7.446 1.00 81.06 253 LYS A O 1
ATOM 2068 N N . SER A 1 254 ? -1.067 -1.984 -5.302 1.00 77.12 254 SER A N 1
ATOM 2069 C CA . SER A 1 254 ? -0.109 -2.932 -4.718 1.00 77.12 254 SER A CA 1
ATOM 2070 C C . SER A 1 254 ? -0.438 -4.381 -5.091 1.00 77.12 254 SER A C 1
ATOM 2072 O O . SER A 1 254 ? 0.429 -5.097 -5.579 1.00 77.12 254 SER A O 1
ATOM 2074 N N . TYR A 1 255 ? -1.698 -4.805 -4.970 1.00 79.38 255 TYR A N 1
ATOM 2075 C CA . TYR A 1 255 ? -2.106 -6.160 -5.369 1.00 79.38 255 TYR A CA 1
ATOM 2076 C C . TYR A 1 255 ? -1.857 -6.445 -6.853 1.00 79.38 255 TYR A C 1
ATOM 2078 O O . TYR A 1 255 ? -1.402 -7.536 -7.181 1.00 79.38 255 TYR A O 1
ATOM 2086 N N . SER A 1 256 ? -2.066 -5.463 -7.737 1.00 79.81 256 SER A N 1
ATOM 2087 C CA . SER A 1 256 ? -1.815 -5.631 -9.179 1.00 79.81 256 SER A CA 1
ATOM 2088 C C . SER A 1 256 ? -0.343 -5.843 -9.557 1.00 79.81 256 SER A C 1
ATOM 2090 O O . SER A 1 256 ? -0.060 -6.263 -10.676 1.00 79.81 256 SER A O 1
ATOM 2092 N N . LEU A 1 257 ? 0.593 -5.538 -8.650 1.00 72.38 257 LEU A N 1
ATOM 2093 C CA . LEU A 1 257 ? 2.032 -5.714 -8.868 1.00 72.38 257 LEU A CA 1
ATOM 2094 C C . LEU A 1 257 ? 2.543 -7.080 -8.392 1.00 72.38 257 LEU A C 1
ATOM 2096 O O . LEU A 1 257 ? 3.464 -7.618 -9.002 1.00 72.38 257 LEU A O 1
ATOM 2100 N N . TYR A 1 258 ? 1.952 -7.629 -7.326 1.00 70.44 258 TYR A N 1
ATOM 2101 C CA . TYR A 1 258 ? 2.382 -8.892 -6.705 1.00 70.44 258 TYR A CA 1
ATOM 2102 C C . TYR A 1 258 ? 1.522 -10.099 -7.099 1.00 70.44 258 TYR A C 1
ATOM 2104 O O . TYR A 1 258 ? 1.944 -11.235 -6.895 1.00 70.44 258 TYR A O 1
ATOM 2112 N N . SER A 1 259 ? 0.322 -9.877 -7.640 1.00 70.88 259 SER A N 1
ATOM 2113 C CA . SER A 1 259 ? -0.623 -10.938 -7.983 1.00 70.88 259 SER A CA 1
ATOM 2114 C C . SER A 1 259 ? -1.333 -10.651 -9.303 1.00 70.88 259 SER A C 1
ATOM 2116 O O . SER A 1 259 ? -1.764 -9.530 -9.567 1.00 70.88 259 SER A O 1
ATOM 2118 N N . ASP A 1 260 ? -1.539 -11.702 -10.098 1.00 68.19 260 ASP A N 1
ATOM 2119 C CA . ASP A 1 260 ? -2.387 -11.660 -11.296 1.00 68.19 260 ASP A CA 1
ATOM 2120 C C . ASP A 1 260 ? -3.882 -11.507 -10.945 1.00 68.19 260 ASP A C 1
ATOM 2122 O O . ASP A 1 260 ? -4.704 -11.178 -11.804 1.00 68.19 260 ASP A O 1
ATOM 2126 N N . LYS A 1 261 ? -4.252 -11.737 -9.675 1.00 70.75 261 LYS A N 1
ATOM 2127 C CA . LYS A 1 261 ? -5.617 -11.582 -9.157 1.00 70.75 261 LYS A CA 1
ATOM 2128 C C . LYS A 1 261 ? -5.745 -10.242 -8.417 1.00 70.75 261 LYS A C 1
ATOM 2130 O O . LYS A 1 261 ? -5.149 -10.086 -7.349 1.00 70.75 261 LYS A O 1
ATOM 2135 N N . PRO A 1 262 ? -6.524 -9.278 -8.940 1.00 71.00 262 PRO A N 1
ATOM 2136 C CA . PRO A 1 262 ? -6.667 -7.971 -8.311 1.00 71.00 262 PRO A CA 1
ATOM 2137 C C . PRO A 1 262 ? -7.528 -8.035 -7.043 1.00 71.00 262 PRO A C 1
ATOM 2139 O O . PRO A 1 262 ? -8.404 -8.889 -6.907 1.00 71.00 262 PRO A O 1
ATOM 2142 N N . LEU A 1 263 ? -7.331 -7.067 -6.146 1.00 75.94 263 LEU A N 1
ATOM 2143 C CA . LEU A 1 263 ? -8.256 -6.787 -5.048 1.00 75.94 263 LEU A CA 1
ATOM 2144 C C . LEU A 1 263 ? -9.532 -6.144 -5.619 1.00 75.94 263 LEU A C 1
ATOM 2146 O O . LEU A 1 263 ? -9.492 -5.021 -6.126 1.00 75.94 263 LEU A O 1
ATOM 2150 N N . ILE A 1 264 ? -10.668 -6.840 -5.532 1.00 74.31 264 ILE A N 1
ATOM 2151 C CA . ILE A 1 264 ? -11.937 -6.403 -6.133 1.00 74.31 264 ILE A CA 1
ATOM 2152 C C . ILE A 1 264 ? -12.910 -5.964 -5.039 1.00 74.31 264 ILE A C 1
ATOM 2154 O O . ILE A 1 264 ? -13.177 -6.698 -4.092 1.00 74.31 264 ILE A O 1
ATOM 2158 N N . GLN A 1 265 ? -13.497 -4.778 -5.203 1.00 74.06 265 GLN A N 1
ATOM 2159 C CA . GLN A 1 265 ? -14.646 -4.355 -4.409 1.00 74.06 265 GLN A CA 1
ATOM 2160 C C . GLN A 1 265 ? -15.936 -4.739 -5.142 1.00 74.06 265 GLN A C 1
ATOM 2162 O O . GLN A 1 265 ? -16.240 -4.184 -6.199 1.00 74.06 265 GLN A O 1
ATOM 2167 N N . VAL A 1 266 ? -16.720 -5.653 -4.570 1.00 71.19 266 VAL A N 1
ATOM 2168 C CA . VAL A 1 266 ? -18.026 -6.049 -5.117 1.00 71.19 266 VAL A CA 1
ATOM 2169 C C . VAL A 1 266 ? -19.138 -5.461 -4.252 1.00 71.19 266 VAL A C 1
ATOM 2171 O O . VAL A 1 266 ? -19.253 -5.777 -3.072 1.00 71.19 266 VAL A O 1
ATOM 2174 N N . LYS A 1 267 ? -19.981 -4.607 -4.843 1.00 65.88 267 LYS A N 1
ATOM 2175 C CA . LYS A 1 267 ? -21.238 -4.160 -4.226 1.00 65.88 267 LYS A CA 1
ATOM 2176 C C . LYS A 1 267 ? -22.383 -4.999 -4.780 1.00 65.88 267 LYS A C 1
ATOM 2178 O O . LYS A 1 267 ? -22.874 -4.725 -5.875 1.00 65.88 267 LYS A O 1
ATOM 2183 N N . ASP A 1 268 ? -22.805 -6.020 -4.042 1.00 57.09 268 ASP A N 1
ATOM 2184 C CA . ASP A 1 268 ? -23.972 -6.809 -4.432 1.00 57.09 268 ASP A CA 1
ATOM 2185 C C . ASP A 1 268 ? -25.266 -6.171 -3.897 1.00 57.09 268 ASP A C 1
ATOM 2187 O O . ASP A 1 268 ? -25.582 -6.237 -2.713 1.00 57.09 268 ASP A O 1
ATOM 2191 N N . LEU A 1 269 ? -26.034 -5.546 -4.795 1.00 50.69 269 LEU A N 1
ATOM 2192 C CA . LEU A 1 269 ? -27.358 -4.978 -4.505 1.00 50.69 269 LEU A CA 1
ATOM 2193 C C . LEU A 1 269 ? -28.471 -6.047 -4.433 1.00 50.69 269 LEU A C 1
ATOM 2195 O O . LEU A 1 269 ? -29.623 -5.699 -4.163 1.00 50.69 269 LEU A O 1
ATOM 2199 N N . ARG A 1 270 ? -28.179 -7.329 -4.719 1.00 38.06 270 ARG A N 1
ATOM 2200 C CA . ARG A 1 270 ? -29.195 -8.391 -4.862 1.00 38.06 270 ARG A CA 1
ATOM 2201 C C . ARG A 1 270 ? -29.286 -9.348 -3.677 1.00 38.06 270 ARG A C 1
ATOM 2203 O O . ARG A 1 270 ? -30.358 -9.917 -3.469 1.00 38.06 270 ARG A O 1
ATOM 2210 N N . ARG A 1 271 ? -28.239 -9.508 -2.863 1.00 38.94 271 ARG A N 1
ATOM 2211 C CA . ARG A 1 271 ? -28.316 -10.294 -1.621 1.00 38.94 271 ARG A CA 1
ATOM 2212 C C . ARG A 1 271 ? -28.947 -9.462 -0.500 1.00 38.94 271 ARG A C 1
ATOM 2214 O O . ARG A 1 271 ? -28.270 -8.895 0.351 1.00 38.94 271 ARG A O 1
ATOM 2221 N N . LYS A 1 272 ? -30.286 -9.427 -0.468 1.00 30.25 272 LYS A N 1
ATOM 2222 C CA . LYS A 1 272 ? -31.010 -9.225 0.797 1.00 30.25 272 LYS A CA 1
ATOM 2223 C C . LYS A 1 272 ? -30.596 -10.368 1.724 1.00 30.25 272 LYS A C 1
ATOM 2225 O O . LYS A 1 272 ? -31.054 -11.492 1.541 1.00 30.25 272 LYS A O 1
ATOM 2230 N N . LEU A 1 273 ? -29.687 -10.091 2.655 1.00 35.44 273 LEU A N 1
ATOM 2231 C CA . LEU A 1 273 ? -29.449 -10.951 3.810 1.00 35.44 273 LEU A CA 1
ATOM 2232 C C . LEU A 1 273 ? -30.785 -11.050 4.564 1.00 35.44 273 LEU A C 1
ATOM 2234 O O . LEU A 1 273 ? -31.255 -10.049 5.110 1.00 35.44 273 LEU A O 1
ATOM 2238 N N . TYR A 1 274 ? -31.426 -12.214 4.455 1.00 31.25 274 TYR A N 1
ATOM 2239 C CA . TYR A 1 274 ? -32.581 -12.626 5.254 1.00 31.25 274 TYR A CA 1
ATOM 2240 C C . TYR A 1 274 ? -32.118 -13.118 6.623 1.00 31.25 274 TYR A C 1
ATOM 2242 O O . TYR A 1 274 ? -31.018 -13.716 6.683 1.00 31.25 274 TYR A O 1
#

Sequence (274 aa):
LIVTLDKLQVDRLKAYRIPAQIVITSCISVGLVLIGLSIYFQYSLGFSPSSLQIVEFTIIFLVTAFLYNVLYFSHYFLHKENTVKLVAERQQREVLEAEMNEFRNDVNPDLLYESLENVINLMYRDVEKAEEYIDSLAGAYRYVLSNRIEELTSVEAELGAARNVIQLLNESYFGQLKFESLLEKTEEHAHLIPGSLPVVIEFIVRNTITSKYEPLIIRCLMEDEEYITLQSKLNDKLIIHQESKLALERLQKSYSLYSDKPLIQVKDLRRKLY

Solvent-accessible surface area (backbone atoms only — not comparable to full-atom values): 15835 Å² total; per-residue (Å²): 135,87,80,80,80,79,84,76,77,80,50,71,69,56,68,53,47,56,60,51,50,49,54,50,52,50,53,52,51,54,51,52,50,52,52,51,49,51,51,45,31,59,72,76,66,73,45,84,78,55,74,66,59,55,51,53,54,50,51,54,52,51,52,51,53,50,52,51,51,53,52,52,46,54,51,50,50,52,51,50,53,51,50,51,52,53,50,50,52,50,53,51,50,52,52,52,51,50,56,48,55,48,57,55,66,57,70,65,60,64,62,50,53,55,49,52,51,49,41,58,54,26,56,76,75,39,54,71,60,23,51,57,49,50,52,34,48,52,50,36,51,48,50,56,62,65,47,57,75,48,80,57,37,46,52,68,59,41,53,52,41,29,52,26,47,50,57,62,51,18,68,86,50,75,66,32,63,44,80,46,78,68,66,65,89,86,55,79,83,46,71,39,57,65,63,52,53,40,46,52,49,51,34,50,57,68,29,36,64,66,41,97,92,45,55,43,52,41,37,37,38,68,47,91,92,76,40,84,42,79,47,59,80,91,41,71,44,95,66,73,51,62,68,43,49,51,53,44,56,52,50,33,54,52,32,57,75,80,35,99,65,62,68,77,90,81,85,74,90,77,73,75,84,125

Radius of gyration: 34.88 Å; Cα contacts (8 Å, |Δi|>4): 210; chains: 1; bounding box: 82×52×104 Å